Protein AF-A0A2J8NGE8-F1 (afdb_monomer)

Mean predicted aligned error: 5.05 Å

Solvent-accessible surface area (backbone atoms only — not comparable to full-atom values): 11052 Å² total; per-residue (Å²): 109,71,70,60,50,50,54,32,44,52,53,46,21,73,74,72,34,54,79,81,50,64,38,48,62,64,65,34,50,37,75,83,31,48,71,59,47,50,56,56,49,72,74,38,83,85,57,43,31,34,39,37,49,71,95,58,62,96,66,56,76,54,43,82,40,68,52,79,88,70,58,79,77,96,60,63,31,38,42,27,52,48,81,86,58,52,41,59,60,94,86,38,69,53,39,34,38,41,39,36,39,32,54,23,67,68,71,72,40,79,45,72,54,96,54,36,38,28,52,48,99,84,56,66,41,38,67,61,50,43,53,53,38,41,75,71,74,40,67,49,65,65,43,50,52,50,44,52,51,55,53,50,54,53,52,58,49,46,39,71,64,50,46,53,49,42,69,73,77,44,96,52,61,71,78,54,67,48,79,43,78,45,61,34,33,42,29,69,83,59,49,60,32,86

InterPro domains:
  IPR004344 Tubulin-tyrosine ligase/Tubulin polyglutamylase [PF03133] (1-124)
  IPR004344 Tubulin-tyrosine ligase/Tubulin polyglutamylase [PF03133] (126-194)
  IPR004344 Tubulin-tyrosine ligase/Tubulin polyglutamylase [PS51221] (1-194)

Foldseek 3Di:
DVVVLLVLLVVVCVVVNCVLSVQAFDKAKPPVCVVVVVVVLVVDLAWKKWKAAPPDDPCPPIDIDRDPVPDDPDGTIMIGTDQPFFDDDVNWFKKWWWKKKWQFLVVTDIDTDPKTFIDTPDGGIPVVVLVVCVVVVHDPVVLVVLVVSNVVVSVVSCSVVVVVVCVVPPPDRRPDMDIDTDIWTAGPVSHIHD

Secondary structure (DSSP, 8-state):
-HHHHHHHHHHHHHHH-TTTTTTS--EEEETTTHHHHHHHHHT-TT--EEEE-TT--TTTT-EEE-SGGGSPSSS-EEEEE--SSB--BTTB--EEEEEEEEEEETTEEEEEEEEEEEE-SS---HHHHHHHHHHTT--HHHHHHHHHHHHHHHHHHHHHHHHHHHHHH-SSTTS--EEEEEEEEEBTT--EE-

Organism: Pan troglodytes (NCBI:txid9598)

Sequence (194 aa):
RKDRLWRNLSRMQSRFGKKEFSFFPQSFILPQDAKLLRKAWESSSRQKWIVKPPASARGIGIQVIHKWSQLPKRRPLLVQRYLHKPYLISGSKFDLRIYVYVTSYDPLRIYLFSDGLVRFASCKALKALWNYLSQKGVNSDAIWEKIKDVVVKTIISSEPYVTSLLKMYVRRPYSCHELFGFDIMLDENLKPWV

pLDDT: mean 90.0, std 7.62, range [50.5, 97.88]

Radius of gyration: 18.07 Å; Cα contacts (8 Å, |Δi|>4): 283; chains: 1; bounding box: 45×44×42 Å

Structure (mmCIF, N/CA/C/O backbone):
data_AF-A0A2J8NGE8-F1
#
_entry.id   AF-A0A2J8NGE8-F1
#
loop_
_atom_site.group_PDB
_atom_site.id
_atom_site.type_symbol
_atom_site.label_atom_id
_atom_site.label_alt_id
_atom_site.label_comp_id
_atom_site.label_asym_id
_atom_site.label_entity_id
_atom_site.label_seq_id
_atom_site.pdbx_PDB_ins_code
_atom_site.Cartn_x
_atom_site.Cartn_y
_atom_site.Cartn_z
_atom_site.occupancy
_atom_site.B_iso_or_equiv
_atom_site.auth_seq_id
_atom_site.auth_comp_id
_atom_site.auth_asym_id
_atom_site.auth_atom_id
_atom_site.pdbx_PDB_model_num
ATOM 1 N N . ARG A 1 1 ? 10.564 -2.347 -2.920 1.00 82.50 1 ARG A N 1
ATOM 2 C CA . ARG A 1 1 ? 11.092 -1.161 -2.181 1.00 82.50 1 ARG A CA 1
ATOM 3 C C . ARG A 1 1 ? 10.074 -0.022 -2.253 1.00 82.50 1 ARG A C 1
ATOM 5 O O . ARG A 1 1 ? 9.468 0.143 -3.306 1.00 82.50 1 ARG A O 1
ATOM 12 N N . LYS A 1 2 ? 9.876 0.747 -1.171 1.00 84.56 2 LYS A N 1
ATOM 13 C CA . LYS A 1 2 ? 8.789 1.749 -1.072 1.00 84.56 2 LYS A CA 1
ATOM 14 C C . LYS A 1 2 ? 8.974 2.974 -1.978 1.00 84.56 2 LYS A C 1
ATOM 16 O O . LYS A 1 2 ? 7.999 3.510 -2.483 1.00 84.56 2 LYS A O 1
ATOM 21 N N . ASP A 1 3 ? 10.215 3.381 -2.222 1.00 86.94 3 ASP A N 1
ATOM 22 C CA . ASP A 1 3 ? 10.555 4.480 -3.129 1.00 86.94 3 ASP A CA 1
ATOM 23 C C . ASP A 1 3 ? 10.188 4.149 -4.588 1.00 86.94 3 ASP A C 1
ATOM 25 O O . ASP A 1 3 ? 9.550 4.944 -5.271 1.00 86.94 3 ASP A O 1
ATOM 29 N N . ARG A 1 4 ? 10.533 2.946 -5.064 1.00 89.50 4 ARG A N 1
ATOM 30 C CA . ARG A 1 4 ? 10.161 2.475 -6.409 1.00 89.50 4 ARG A CA 1
ATOM 31 C C . ARG A 1 4 ? 8.651 2.295 -6.551 1.00 89.50 4 ARG A C 1
ATOM 33 O O . ARG A 1 4 ? 8.101 2.719 -7.560 1.00 89.50 4 ARG A O 1
ATOM 40 N N . LEU A 1 5 ? 7.999 1.742 -5.523 1.00 90.31 5 LEU A N 1
ATOM 41 C CA . LEU A 1 5 ? 6.542 1.606 -5.477 1.00 90.31 5 LEU A CA 1
ATOM 42 C C . LEU A 1 5 ? 5.860 2.966 -5.662 1.00 90.31 5 LEU A C 1
ATOM 44 O O . LEU A 1 5 ? 5.031 3.117 -6.553 1.00 90.31 5 LEU A O 1
ATOM 48 N N . TRP A 1 6 ? 6.270 3.974 -4.887 1.00 91.88 6 TRP A N 1
ATOM 49 C CA . TRP A 1 6 ? 5.717 5.318 -5.022 1.00 91.88 6 TRP A CA 1
ATOM 50 C C . TRP A 1 6 ? 5.938 5.908 -6.419 1.00 91.88 6 TRP A C 1
ATOM 52 O O . TRP A 1 6 ? 5.000 6.446 -7.000 1.00 91.88 6 TRP A O 1
ATOM 62 N N . ARG A 1 7 ? 7.140 5.774 -7.000 1.00 92.31 7 ARG A N 1
ATOM 63 C CA . ARG A 1 7 ? 7.406 6.274 -8.362 1.00 92.31 7 ARG A CA 1
ATOM 64 C C . ARG A 1 7 ? 6.501 5.620 -9.404 1.00 92.31 7 ARG A C 1
ATOM 66 O O . ARG A 1 7 ? 6.015 6.316 -10.290 1.00 92.31 7 ARG A O 1
ATOM 73 N N . ASN A 1 8 ? 6.280 4.311 -9.308 1.00 93.75 8 ASN A N 1
ATOM 74 C CA . ASN A 1 8 ? 5.413 3.590 -10.236 1.00 93.75 8 ASN A CA 1
ATOM 75 C C . ASN A 1 8 ? 3.959 4.046 -10.090 1.00 93.75 8 ASN A C 1
ATOM 77 O O . ASN A 1 8 ? 3.343 4.450 -11.072 1.00 93.75 8 ASN A O 1
ATOM 81 N N . LEU A 1 9 ? 3.441 4.089 -8.860 1.00 93.88 9 LEU A N 1
ATOM 82 C CA . LEU A 1 9 ? 2.078 4.549 -8.594 1.00 93.88 9 LEU A CA 1
ATOM 83 C C . LEU A 1 9 ? 1.871 6.012 -8.996 1.00 93.88 9 LEU A C 1
ATOM 85 O O . LEU A 1 9 ? 0.846 6.340 -9.579 1.00 93.88 9 LEU A O 1
ATOM 89 N N . SER A 1 10 ? 2.851 6.884 -8.760 1.00 92.69 10 SER A N 1
ATOM 90 C CA . SER A 1 10 ? 2.788 8.287 -9.176 1.00 92.69 10 SER A CA 1
ATOM 91 C C . SER A 1 10 ? 2.726 8.433 -10.702 1.00 92.69 10 SER A C 1
ATOM 93 O O . SER A 1 10 ? 1.933 9.229 -11.199 1.00 92.69 10 SER A O 1
ATOM 95 N N . ARG A 1 11 ? 3.477 7.624 -11.465 1.00 93.38 11 ARG A N 1
ATOM 96 C CA . ARG A 1 11 ? 3.345 7.586 -12.935 1.00 93.38 11 ARG A CA 1
ATOM 97 C C . ARG A 1 11 ? 1.956 7.120 -13.367 1.00 93.38 11 ARG A C 1
ATOM 99 O O . ARG A 1 11 ? 1.371 7.718 -14.267 1.00 93.38 11 ARG A O 1
ATOM 106 N N . MET A 1 12 ? 1.415 6.095 -12.708 1.00 94.81 12 MET A N 1
ATOM 107 C CA . MET A 1 12 ? 0.064 5.604 -12.993 1.00 94.81 12 MET A CA 1
ATOM 108 C C . MET A 1 12 ? -1.009 6.652 -12.663 1.00 94.81 12 MET A C 1
ATOM 110 O O . MET A 1 12 ? -1.923 6.844 -13.459 1.00 94.81 12 MET A O 1
ATOM 114 N N . GLN A 1 13 ? -0.862 7.404 -11.564 1.00 94.19 13 GLN A N 1
ATOM 115 C CA . GLN A 1 13 ? -1.743 8.529 -11.215 1.00 94.19 13 GLN A CA 1
ATOM 116 C C . GLN A 1 13 ? -1.755 9.616 -12.296 1.00 94.19 13 GLN A C 1
ATOM 118 O O . GLN A 1 13 ? -2.816 10.166 -12.588 1.00 94.19 13 GLN A O 1
ATOM 123 N N . SER A 1 14 ? -0.599 9.937 -12.883 1.00 93.25 14 SER A N 1
ATOM 124 C CA . SER A 1 14 ? -0.511 10.928 -13.962 1.00 93.25 14 SER A CA 1
ATOM 125 C C . SER A 1 14 ? -1.155 10.442 -15.261 1.00 93.25 14 SER A C 1
ATOM 127 O O . SER A 1 14 ? -1.731 11.248 -15.981 1.00 93.25 14 SER A O 1
ATOM 129 N N . ARG A 1 15 ? -1.072 9.139 -15.559 1.00 94.19 15 ARG A N 1
ATOM 130 C CA . ARG A 1 15 ? -1.581 8.560 -16.813 1.00 94.19 15 ARG A CA 1
ATOM 131 C C . ARG A 1 15 ? -3.074 8.226 -16.776 1.00 94.19 15 ARG A C 1
ATOM 133 O O . ARG A 1 15 ? -3.763 8.452 -17.760 1.00 94.19 15 ARG A O 1
ATOM 140 N N . PHE A 1 16 ? -3.558 7.680 -15.664 1.00 93.94 16 PHE A N 1
ATOM 141 C CA . PHE A 1 16 ? -4.921 7.146 -15.532 1.00 93.94 16 PHE A CA 1
ATOM 142 C C . PHE A 1 16 ? -5.785 7.930 -14.538 1.00 93.94 16 PHE A C 1
ATOM 144 O O . PHE A 1 16 ? -6.946 7.604 -14.312 1.00 93.94 16 PHE A O 1
ATOM 151 N N . GLY A 1 17 ? -5.227 8.981 -13.940 1.00 92.38 17 GLY A N 1
ATOM 152 C CA . GLY A 1 17 ? -5.926 9.848 -13.008 1.00 92.38 17 GLY A CA 1
ATOM 153 C C . GLY A 1 17 ? -5.712 9.471 -11.545 1.00 92.38 17 GLY A C 1
ATOM 154 O O . GLY A 1 17 ? -5.477 8.325 -11.155 1.00 92.38 17 GLY A O 1
ATOM 155 N N . LYS A 1 18 ? -5.820 10.491 -10.689 1.00 88.75 18 LYS A N 1
ATOM 156 C CA . LYS A 1 18 ? -5.589 10.346 -9.248 1.00 88.75 18 LYS A CA 1
ATOM 157 C C . LYS A 1 18 ? -6.606 9.431 -8.582 1.00 88.75 18 LYS A C 1
ATOM 159 O O . LYS A 1 18 ? -6.218 8.724 -7.665 1.00 88.75 18 LYS A O 1
ATOM 164 N N . LYS A 1 19 ? -7.874 9.444 -9.013 1.00 88.50 19 LYS A N 1
ATOM 165 C CA . LYS A 1 19 ? -8.948 8.655 -8.385 1.00 88.50 19 LYS A CA 1
ATOM 166 C C . LYS A 1 19 ? -8.606 7.161 -8.386 1.00 88.50 19 LYS A C 1
ATOM 168 O O . LYS A 1 19 ? -8.591 6.564 -7.310 1.00 88.50 19 LYS A O 1
ATOM 173 N N . GLU A 1 20 ? -8.184 6.638 -9.537 1.00 91.06 20 GLU A N 1
ATOM 174 C CA . GLU A 1 20 ? -7.862 5.219 -9.738 1.00 91.06 20 GLU A CA 1
ATOM 175 C C . GLU A 1 20 ? -6.676 4.719 -8.915 1.00 91.06 20 GLU A C 1
ATOM 177 O O . GLU A 1 20 ? -6.687 3.581 -8.455 1.00 91.06 20 GLU A O 1
ATOM 182 N N . PHE A 1 21 ? -5.673 5.575 -8.695 1.00 93.56 21 PHE A N 1
ATOM 183 C CA . PHE A 1 21 ? -4.432 5.233 -7.992 1.00 93.56 21 PHE A CA 1
ATOM 184 C C . PHE A 1 21 ? -4.286 5.966 -6.644 1.00 93.56 21 PHE A C 1
ATOM 186 O O . PHE A 1 21 ? -3.178 6.155 -6.136 1.00 93.56 21 PHE A O 1
ATOM 193 N N . SER A 1 22 ? -5.401 6.392 -6.034 1.00 90.75 22 SER A N 1
ATOM 194 C CA . SER A 1 22 ? -5.439 7.126 -4.751 1.00 90.75 22 SER A CA 1
ATOM 195 C C . SER A 1 22 ? -5.410 6.225 -3.508 1.00 90.75 22 SER A C 1
ATOM 197 O O . SER A 1 22 ? -5.973 6.585 -2.474 1.00 90.75 22 SER A O 1
ATOM 199 N N . PHE A 1 23 ? -4.784 5.056 -3.591 1.00 94.31 23 PHE A N 1
ATOM 200 C CA . PHE A 1 23 ? -4.725 4.060 -2.512 1.00 94.31 23 PHE A CA 1
ATOM 201 C C . PHE A 1 23 ? -3.338 3.946 -1.866 1.00 94.31 23 PHE A C 1
ATOM 203 O O . PHE A 1 23 ? -3.087 3.046 -1.076 1.00 94.31 23 PHE A O 1
ATOM 210 N N . PHE A 1 24 ? -2.425 4.864 -2.181 1.00 93.94 24 PHE A N 1
ATOM 211 C CA . PHE A 1 24 ? -1.130 4.983 -1.517 1.00 93.94 24 PHE A CA 1
ATOM 212 C C . PHE A 1 24 ? -0.986 6.410 -0.982 1.00 93.94 24 PHE A C 1
ATOM 214 O O . PHE A 1 24 ? -1.218 7.364 -1.740 1.00 93.94 24 PHE A O 1
ATOM 221 N N . PRO A 1 25 ? -0.640 6.613 0.302 1.00 93.56 25 PRO A N 1
ATOM 222 C CA . PRO A 1 25 ? -0.533 7.956 0.847 1.00 93.56 25 PRO A CA 1
ATOM 223 C C . PRO A 1 25 ? 0.542 8.761 0.110 1.00 93.56 25 PRO A C 1
ATOM 225 O O . PRO A 1 25 ? 1.631 8.251 -0.176 1.00 93.56 25 PRO A O 1
ATOM 228 N N . GLN A 1 26 ? 0.242 10.034 -0.169 1.00 92.94 26 GLN A N 1
ATOM 229 C CA . GLN A 1 26 ? 1.165 10.940 -0.856 1.00 92.94 26 GLN A CA 1
ATOM 230 C C . GLN A 1 26 ? 2.549 10.875 -0.209 1.00 92.94 26 GLN A C 1
ATOM 232 O O . GLN A 1 26 ? 2.676 10.995 1.012 1.00 92.94 26 GLN A O 1
ATOM 237 N N . SER A 1 27 ? 3.570 10.650 -1.030 1.00 94.94 27 SER A N 1
ATOM 238 C CA . SER A 1 27 ? 4.938 10.459 -0.567 1.00 94.94 27 SER A CA 1
ATOM 239 C C . SER A 1 27 ? 5.918 11.308 -1.364 1.00 94.94 27 SER A C 1
ATOM 241 O O . SER A 1 27 ? 5.612 11.781 -2.453 1.00 94.94 27 SER A O 1
ATOM 243 N N . PHE A 1 28 ? 7.099 11.503 -0.796 1.00 94.62 28 PHE A N 1
ATOM 244 C CA . PHE A 1 28 ? 8.167 12.325 -1.340 1.00 94.62 28 PHE A CA 1
ATOM 245 C C . PHE A 1 28 ? 9.496 11.630 -1.071 1.00 94.62 28 PHE A C 1
ATOM 247 O O . PHE A 1 28 ? 9.768 11.199 0.054 1.00 94.62 28 PHE A O 1
ATOM 254 N N . ILE A 1 29 ? 10.315 11.491 -2.105 1.00 93.38 29 ILE A N 1
ATOM 255 C CA . ILE A 1 29 ? 11.620 10.843 -2.040 1.00 93.38 29 ILE A CA 1
ATOM 256 C C . ILE A 1 29 ? 12.679 11.934 -1.951 1.00 93.38 29 ILE A C 1
ATOM 258 O O . ILE A 1 29 ? 12.880 12.708 -2.882 1.00 93.38 29 ILE A O 1
ATOM 262 N N . LEU A 1 30 ? 13.359 12.009 -0.813 1.00 93.00 30 LEU A N 1
ATOM 263 C CA . LEU A 1 30 ? 14.423 12.979 -0.592 1.00 93.00 30 LEU A CA 1
ATOM 264 C C . LEU A 1 30 ? 15.777 12.428 -1.062 1.00 93.00 30 LEU A C 1
ATOM 266 O O . LEU A 1 30 ? 16.037 11.235 -0.880 1.00 93.00 30 LEU A O 1
ATOM 270 N N . PRO A 1 31 ? 16.662 13.291 -1.603 1.00 92.44 31 PRO A N 1
ATOM 271 C CA . PRO A 1 31 ? 16.522 14.753 -1.711 1.00 92.44 31 PRO A CA 1
ATOM 272 C C . PRO A 1 31 ? 15.725 15.262 -2.930 1.00 92.44 31 PRO A C 1
ATOM 274 O O . PRO A 1 31 ? 15.451 16.457 -2.997 1.00 92.44 31 PRO A O 1
ATOM 277 N N . GLN A 1 32 ? 15.344 14.398 -3.875 1.00 92.44 32 GLN A N 1
ATOM 278 C CA . GLN A 1 32 ? 14.790 14.799 -5.178 1.00 92.44 32 GLN A CA 1
ATOM 279 C C . GLN A 1 32 ? 13.499 15.623 -5.057 1.00 92.44 32 GLN A C 1
ATOM 281 O O . GLN A 1 32 ? 13.352 16.657 -5.705 1.00 92.44 32 GLN A O 1
ATOM 286 N N . ASP A 1 33 ? 12.602 15.218 -4.161 1.00 94.19 33 ASP A N 1
ATOM 287 C CA . ASP A 1 33 ? 11.285 15.830 -3.991 1.00 94.19 33 ASP A CA 1
ATOM 288 C C . ASP A 1 33 ? 11.260 16.915 -2.898 1.00 94.19 33 ASP A C 1
ATOM 290 O O . ASP A 1 33 ? 10.187 17.303 -2.436 1.00 94.19 33 ASP A O 1
ATOM 294 N N . ALA A 1 34 ? 12.414 17.430 -2.453 1.00 92.69 34 ALA A N 1
ATOM 295 C CA . ALA A 1 34 ? 12.488 18.358 -1.316 1.00 92.69 34 ALA A CA 1
ATOM 296 C C . ALA A 1 34 ? 11.627 19.621 -1.498 1.00 92.69 34 ALA A C 1
ATOM 298 O O . ALA A 1 34 ? 10.930 20.035 -0.570 1.00 92.69 34 ALA A O 1
ATOM 299 N N . LYS A 1 35 ? 11.627 20.205 -2.705 1.00 93.75 35 LYS A N 1
ATOM 300 C CA . LYS A 1 35 ? 10.806 21.383 -3.035 1.00 93.75 35 LYS A CA 1
ATOM 301 C C . LYS A 1 35 ? 9.307 21.065 -2.983 1.00 93.75 35 LYS A C 1
ATOM 303 O O . LYS A 1 35 ? 8.524 21.852 -2.456 1.00 93.75 35 LYS A O 1
ATOM 308 N N . LEU A 1 36 ? 8.912 19.894 -3.487 1.00 94.56 36 LEU A N 1
ATOM 309 C CA . LEU A 1 36 ? 7.519 19.440 -3.480 1.00 94.56 36 LEU A CA 1
ATOM 310 C C . LEU A 1 36 ? 7.040 19.130 -2.059 1.00 94.56 36 LEU A C 1
ATOM 312 O O . LEU A 1 36 ? 5.944 19.544 -1.683 1.00 94.56 36 LEU A O 1
ATOM 316 N N . LEU A 1 37 ? 7.884 18.471 -1.257 1.00 94.31 37 LEU A N 1
ATOM 317 C CA . LEU A 1 37 ? 7.615 18.222 0.156 1.00 94.31 37 LEU A CA 1
ATOM 318 C C . LEU A 1 37 ? 7.424 19.540 0.906 1.00 94.31 37 LEU A C 1
ATOM 320 O O . LEU A 1 37 ? 6.489 19.647 1.690 1.00 94.31 37 LEU A O 1
ATOM 324 N N . ARG A 1 38 ? 8.271 20.546 0.653 1.00 93.38 38 ARG A N 1
ATOM 325 C CA . ARG A 1 38 ? 8.167 21.859 1.302 1.00 93.38 38 ARG A CA 1
ATOM 326 C C . ARG A 1 38 ? 6.819 22.525 1.022 1.00 93.38 38 ARG A C 1
ATOM 328 O O . ARG A 1 38 ? 6.120 22.881 1.965 1.00 93.38 38 ARG A O 1
ATOM 335 N N . LYS A 1 39 ? 6.409 22.574 -0.250 1.00 94.50 39 LYS A N 1
ATOM 336 C CA . LYS A 1 39 ? 5.103 23.113 -0.660 1.00 94.50 39 LYS A CA 1
ATOM 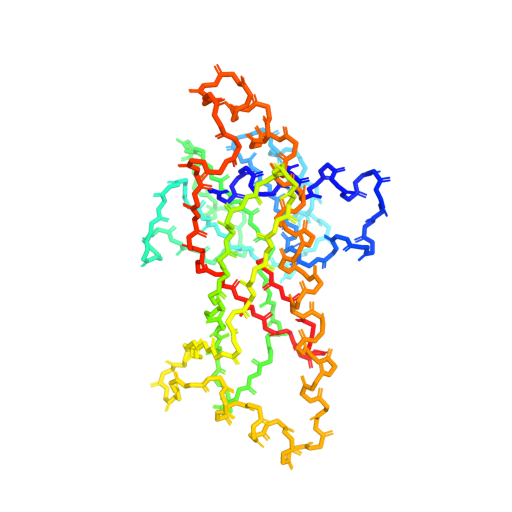337 C C . LYS A 1 39 ? 3.937 22.358 -0.011 1.00 94.50 39 LYS A C 1
ATOM 339 O O . LYS A 1 39 ? 2.989 22.970 0.473 1.00 94.50 39 LYS A O 1
ATOM 344 N N . ALA A 1 40 ? 4.003 21.026 0.022 1.00 93.56 40 ALA A N 1
ATOM 345 C CA . ALA A 1 40 ? 2.975 20.207 0.662 1.00 93.56 40 ALA A CA 1
ATOM 346 C C . ALA A 1 40 ? 2.928 20.418 2.185 1.00 93.56 40 ALA A C 1
ATOM 348 O O . ALA A 1 40 ? 1.847 20.443 2.770 1.00 93.56 40 ALA A O 1
ATOM 349 N N . TRP A 1 41 ? 4.082 20.614 2.822 1.00 92.88 41 TRP A N 1
ATOM 350 C CA . TRP A 1 41 ? 4.190 20.878 4.254 1.00 92.88 41 TRP A CA 1
ATOM 351 C C . TRP A 1 41 ? 3.548 22.211 4.644 1.00 92.88 41 TRP A C 1
ATOM 353 O O . TRP A 1 41 ? 2.809 22.282 5.622 1.00 92.88 41 TRP A O 1
ATOM 363 N N . GLU A 1 42 ? 3.802 23.259 3.862 1.00 91.12 42 GLU A N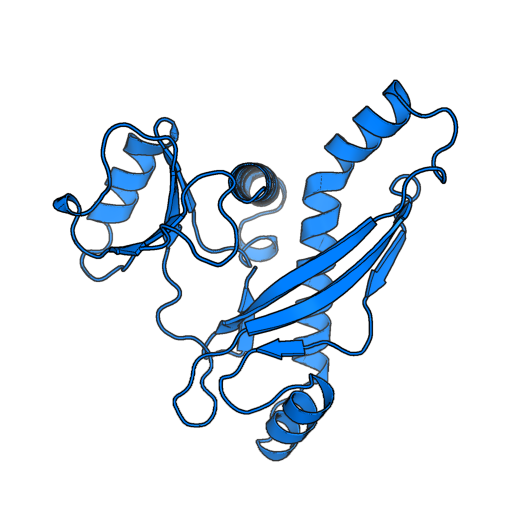 1
ATOM 364 C CA . GLU A 1 42 ? 3.272 24.607 4.100 1.00 91.12 42 GLU A CA 1
ATOM 365 C C . GLU A 1 42 ? 1.756 24.680 3.871 1.00 91.12 42 GLU A C 1
ATOM 367 O O . GLU A 1 42 ? 1.067 25.439 4.545 1.00 91.12 42 GLU A O 1
ATOM 372 N N . SER A 1 43 ? 1.209 23.824 3.000 1.00 90.50 43 SER A N 1
ATOM 373 C CA . SER A 1 43 ? -0.236 23.763 2.744 1.00 90.50 43 SER A CA 1
ATOM 374 C C . SER A 1 43 ? -1.075 23.213 3.908 1.00 90.50 43 SER A C 1
ATOM 376 O O . SER A 1 43 ? -2.292 23.385 3.917 1.00 90.50 43 SER A O 1
ATOM 378 N N . SER A 1 44 ? -0.466 22.528 4.886 1.00 85.25 44 SER A N 1
ATOM 379 C CA . SER A 1 44 ? -1.205 21.934 6.006 1.00 85.25 44 SER A CA 1
ATOM 380 C C . SER A 1 44 ? -0.378 21.861 7.289 1.00 85.25 44 SER A C 1
ATOM 382 O O . SER A 1 44 ? 0.393 20.927 7.511 1.00 85.25 44 SER A O 1
ATOM 384 N N . SER A 1 45 ? -0.613 22.809 8.198 1.00 77.31 45 SER A N 1
ATOM 385 C CA . SER A 1 45 ? 0.103 22.910 9.480 1.00 77.31 45 SER A CA 1
ATOM 386 C C . SER A 1 45 ? -0.196 21.776 10.471 1.00 77.31 45 SER A C 1
ATOM 388 O O . SER A 1 45 ? 0.603 21.518 11.369 1.00 77.31 45 SER A O 1
ATOM 390 N N . ARG A 1 46 ? -1.330 21.074 10.321 1.00 86.06 46 ARG A N 1
ATOM 391 C CA . ARG A 1 46 ? -1.744 19.961 11.204 1.00 86.06 46 ARG A CA 1
ATOM 392 C C . ARG A 1 46 ? -1.345 18.576 10.680 1.00 86.06 46 ARG A C 1
ATOM 394 O O . ARG A 1 46 ? -1.532 17.580 11.384 1.00 86.06 46 ARG A O 1
ATOM 401 N N . GLN A 1 47 ? -0.821 18.488 9.457 1.00 92.75 47 GLN A N 1
ATOM 402 C CA . GLN A 1 47 ? -0.479 17.218 8.824 1.00 92.75 47 GLN A CA 1
ATOM 403 C C . GLN A 1 47 ? 0.743 16.580 9.500 1.00 92.75 47 GLN A C 1
ATOM 405 O O . GLN A 1 47 ? 1.820 17.169 9.572 1.00 92.75 47 GLN A O 1
ATOM 410 N N . LYS A 1 48 ? 0.588 15.334 9.958 1.00 94.44 48 LYS A N 1
ATOM 411 C CA . LYS A 1 48 ? 1.706 14.503 10.425 1.00 94.44 48 LYS A CA 1
ATOM 412 C C . LYS A 1 48 ? 2.314 13.749 9.250 1.00 94.44 48 LYS A C 1
ATOM 414 O O . LYS A 1 48 ? 1.616 13.341 8.322 1.00 94.44 48 LYS A O 1
ATOM 419 N N . TRP A 1 49 ? 3.608 13.503 9.313 1.00 95.31 49 TRP A N 1
ATOM 420 C CA . TRP A 1 49 ? 4.349 12.792 8.281 1.00 95.31 49 TRP A CA 1
ATOM 421 C C . TRP A 1 49 ? 5.050 11.595 8.899 1.00 95.31 49 TRP A C 1
ATOM 423 O O . TRP A 1 49 ? 5.470 11.645 10.049 1.00 95.31 49 TRP A O 1
ATOM 433 N N . ILE A 1 50 ? 5.174 10.512 8.147 1.00 94.38 50 ILE A N 1
ATOM 434 C CA . ILE A 1 50 ? 5.954 9.343 8.528 1.00 94.38 50 ILE A CA 1
ATOM 435 C C . ILE A 1 50 ? 7.211 9.290 7.666 1.00 94.38 50 ILE A C 1
ATOM 437 O O . ILE A 1 50 ? 7.144 9.216 6.439 1.00 94.38 50 ILE A O 1
ATOM 441 N N . VAL A 1 51 ? 8.365 9.355 8.320 1.00 93.88 51 VAL A N 1
ATOM 442 C CA . VAL A 1 51 ? 9.679 9.215 7.699 1.00 93.88 51 VAL A CA 1
ATOM 443 C C . VAL A 1 51 ? 10.053 7.746 7.719 1.00 93.88 51 VAL A C 1
ATOM 445 O O . VAL A 1 51 ? 9.988 7.088 8.757 1.00 93.88 51 VAL A O 1
ATOM 448 N N . LYS A 1 52 ? 10.429 7.226 6.554 1.00 91.12 52 LYS A N 1
ATOM 449 C CA . LYS A 1 52 ? 10.824 5.835 6.356 1.00 91.12 52 LYS A CA 1
ATOM 450 C C . LYS A 1 52 ? 12.219 5.811 5.717 1.00 91.12 52 LYS A C 1
ATOM 452 O O . LYS A 1 52 ? 12.368 6.296 4.590 1.00 91.12 52 LYS A O 1
ATOM 457 N N . PRO A 1 53 ? 13.241 5.267 6.398 1.00 85.75 53 PRO A N 1
ATOM 458 C CA . PRO A 1 53 ? 14.564 5.124 5.811 1.00 85.75 53 PRO A CA 1
ATOM 459 C C . PRO A 1 53 ? 14.563 4.085 4.673 1.00 85.75 53 PRO A C 1
ATOM 461 O O . PRO A 1 53 ? 13.735 3.165 4.658 1.00 85.75 53 PRO A O 1
ATOM 464 N N . PRO A 1 54 ? 15.469 4.223 3.693 1.00 76.00 54 PRO A N 1
ATOM 465 C CA . PRO A 1 54 ? 15.557 3.335 2.545 1.00 76.00 54 PRO A CA 1
ATOM 466 C C . PRO A 1 54 ? 15.980 1.937 2.993 1.00 76.00 54 PRO A C 1
ATOM 468 O O . PRO A 1 54 ? 16.849 1.787 3.844 1.00 76.00 54 PRO A O 1
ATOM 471 N N . ALA A 1 55 ? 15.356 0.918 2.400 1.00 68.31 55 ALA A N 1
ATOM 472 C CA . ALA A 1 55 ? 15.673 -0.497 2.621 1.00 68.31 55 ALA A CA 1
ATOM 473 C C . ALA A 1 55 ? 15.638 -0.978 4.092 1.00 68.31 55 ALA A C 1
ATOM 475 O O . ALA A 1 55 ? 16.155 -2.048 4.389 1.00 68.31 55 ALA A O 1
ATOM 476 N N . SER A 1 56 ? 14.991 -0.237 4.999 1.00 66.12 56 SER A N 1
ATOM 477 C CA . SER A 1 56 ? 14.779 -0.693 6.376 1.00 66.12 56 SER A CA 1
ATOM 478 C C . SER A 1 56 ? 13.614 -1.685 6.472 1.00 66.12 56 SER A C 1
ATOM 480 O O . SER A 1 56 ? 12.599 -1.551 5.779 1.00 66.12 56 SER A O 1
ATOM 482 N N . ALA A 1 57 ? 13.756 -2.661 7.369 1.00 64.81 57 ALA A N 1
ATOM 483 C CA . ALA A 1 57 ? 12.743 -3.644 7.738 1.00 64.81 57 ALA A CA 1
ATOM 484 C C . ALA A 1 57 ? 12.438 -3.560 9.246 1.00 64.81 57 ALA A C 1
ATOM 486 O O . ALA A 1 57 ? 13.155 -2.909 10.006 1.00 64.81 57 ALA A O 1
ATOM 487 N N . ARG A 1 58 ? 11.361 -4.224 9.691 1.00 67.06 58 ARG A N 1
ATOM 488 C CA . ARG A 1 58 ? 10.957 -4.319 11.114 1.00 67.06 58 ARG A CA 1
ATOM 489 C C . ARG A 1 58 ? 10.704 -2.975 11.820 1.00 67.06 58 ARG A C 1
ATOM 491 O O . ARG A 1 58 ? 10.781 -2.888 13.035 1.00 67.06 58 ARG A O 1
ATOM 498 N N . GLY A 1 59 ? 10.408 -1.919 11.065 1.00 72.44 59 GLY A N 1
ATOM 499 C CA . GLY A 1 59 ? 10.093 -0.603 11.631 1.00 72.44 59 GLY A CA 1
ATOM 500 C C . GLY A 1 59 ? 11.297 0.208 12.119 1.00 72.44 59 GLY A C 1
ATOM 501 O O . GLY A 1 59 ? 11.111 1.309 12.634 1.00 72.44 59 GLY A O 1
ATOM 502 N N . ILE A 1 60 ? 12.525 -0.277 11.922 1.00 76.75 60 ILE A N 1
ATOM 503 C CA . ILE A 1 60 ? 13.732 0.398 12.406 1.00 76.75 60 ILE A CA 1
ATOM 504 C C . ILE A 1 60 ? 13.889 1.762 11.719 1.00 76.75 60 ILE A C 1
ATOM 506 O O . ILE A 1 60 ? 13.893 1.867 10.488 1.00 76.75 60 ILE A O 1
ATOM 510 N N . GLY A 1 61 ? 14.017 2.814 12.528 1.00 81.44 61 GLY A N 1
ATOM 511 C CA . GLY A 1 61 ? 14.200 4.191 12.063 1.00 81.44 61 GLY A CA 1
ATOM 512 C C . GLY A 1 61 ? 12.949 4.841 11.464 1.00 81.44 61 GLY A C 1
ATOM 513 O O . GLY A 1 61 ? 13.058 5.923 10.892 1.00 81.44 61 GLY A O 1
ATOM 514 N N . ILE A 1 62 ? 11.773 4.211 11.577 1.00 88.81 62 ILE A N 1
ATOM 515 C CA . ILE A 1 62 ? 10.507 4.852 11.215 1.00 88.81 62 ILE A CA 1
ATOM 516 C C . ILE A 1 62 ? 10.141 5.871 12.291 1.00 88.81 62 ILE A C 1
ATOM 518 O O . ILE A 1 62 ? 10.095 5.547 13.474 1.00 88.81 62 ILE A O 1
ATOM 522 N N . GLN A 1 63 ? 9.849 7.100 11.875 1.00 92.00 63 GLN A N 1
ATOM 523 C CA . GLN A 1 63 ? 9.504 8.185 12.791 1.00 92.00 63 GLN A CA 1
ATOM 524 C C . GLN A 1 63 ? 8.279 8.936 12.289 1.00 92.00 63 GLN A C 1
ATOM 526 O O . GLN A 1 63 ? 8.166 9.221 11.098 1.00 92.00 63 GLN A O 1
ATOM 531 N N . VAL A 1 64 ? 7.367 9.279 13.199 1.00 93.56 64 VAL A N 1
ATOM 532 C CA . VAL A 1 64 ? 6.261 10.193 12.900 1.00 93.56 64 VAL A CA 1
ATOM 533 C C . VAL A 1 64 ? 6.665 11.592 13.342 1.00 93.56 64 VAL A C 1
ATOM 535 O O . VAL A 1 64 ? 6.955 11.822 14.513 1.00 93.56 64 VAL A O 1
ATOM 538 N N . ILE A 1 65 ? 6.676 12.524 12.399 1.00 94.38 65 ILE A N 1
ATOM 539 C CA . ILE A 1 65 ? 7.094 13.907 12.601 1.00 94.38 65 ILE A CA 1
ATOM 540 C C . ILE A 1 65 ? 5.943 14.865 12.303 1.00 94.38 65 ILE A C 1
ATOM 542 O O . ILE A 1 65 ? 5.038 14.572 11.522 1.00 94.38 65 ILE A O 1
ATOM 546 N N . HIS A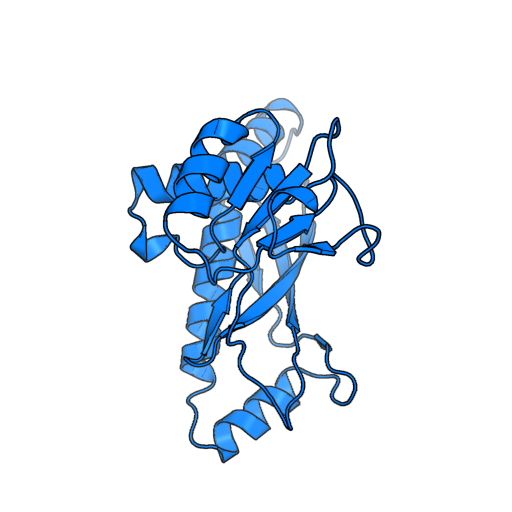 1 66 ? 5.979 16.021 12.949 1.00 93.25 66 HIS A N 1
ATOM 547 C CA . HIS A 1 66 ? 4.992 17.091 12.772 1.00 93.25 66 HIS A CA 1
ATOM 548 C C . HIS A 1 66 ? 5.644 18.476 12.675 1.00 93.25 66 HIS A C 1
ATOM 550 O O . HIS A 1 66 ? 4.987 19.437 12.291 1.00 93.25 66 HIS A O 1
ATOM 556 N N . LYS A 1 67 ? 6.945 18.587 12.974 1.00 92.19 67 LYS A N 1
ATOM 557 C CA . LYS A 1 67 ? 7.737 19.808 12.787 1.00 92.19 67 LYS A CA 1
ATOM 558 C C . LYS A 1 67 ? 8.823 19.566 11.748 1.00 92.19 67 LYS A C 1
ATOM 560 O O . LYS A 1 67 ? 9.458 18.514 11.751 1.00 92.19 67 LYS A O 1
ATOM 565 N N . TRP A 1 68 ? 9.078 20.561 10.900 1.00 91.06 68 TRP A N 1
ATOM 566 C CA . TRP A 1 68 ? 10.115 20.475 9.865 1.00 91.06 68 TRP A CA 1
ATOM 567 C C . TRP A 1 68 ? 11.511 20.214 10.451 1.00 91.06 68 TRP A C 1
ATOM 569 O O . TRP A 1 68 ? 12.310 19.489 9.868 1.00 91.06 68 TRP A O 1
ATOM 579 N N . SER A 1 69 ? 11.794 20.763 11.636 1.00 91.50 69 SER A N 1
ATOM 580 C CA . SER A 1 69 ? 13.064 20.578 12.348 1.00 91.50 69 SER A CA 1
ATOM 581 C C . SER A 1 69 ? 13.366 19.123 12.723 1.00 91.50 69 SER A C 1
ATOM 583 O O . SER A 1 69 ? 14.531 18.788 12.911 1.00 91.50 69 SER A O 1
ATOM 585 N N . GLN A 1 70 ? 12.348 18.259 12.801 1.00 91.88 70 GLN A N 1
ATOM 586 C CA . GLN A 1 70 ? 12.502 16.833 13.109 1.00 91.88 70 GLN A CA 1
ATOM 587 C C . GLN A 1 70 ? 12.932 16.006 11.890 1.00 91.88 70 GLN A C 1
ATOM 589 O O . GLN A 1 70 ? 13.247 14.828 12.039 1.00 91.88 70 GLN A O 1
ATOM 594 N N . LEU A 1 71 ? 12.910 16.580 10.682 1.00 90.31 71 LEU A N 1
ATOM 595 C CA . LEU A 1 71 ? 13.262 15.861 9.464 1.00 90.31 71 LEU A CA 1
ATOM 596 C C . LEU A 1 71 ? 14.772 15.545 9.460 1.00 90.31 71 LEU A C 1
ATOM 598 O O . LEU A 1 71 ? 15.582 16.480 9.496 1.00 90.31 71 LEU A O 1
ATOM 602 N N . PRO A 1 72 ? 15.184 14.264 9.378 1.00 86.50 72 PRO A N 1
ATOM 603 C CA . PRO A 1 72 ? 16.599 13.917 9.388 1.00 86.50 72 PRO A CA 1
ATOM 604 C C . PRO A 1 72 ? 17.321 14.517 8.176 1.00 86.50 72 PRO A C 1
ATOM 606 O O . PRO A 1 72 ? 16.884 14.378 7.032 1.00 86.50 72 PRO A O 1
ATOM 609 N N . LYS A 1 73 ? 18.448 15.188 8.429 1.00 81.00 73 LYS A N 1
ATOM 610 C CA . LYS A 1 73 ? 19.293 15.780 7.384 1.00 81.00 73 LYS A CA 1
ATOM 611 C C . LYS A 1 73 ? 20.272 14.729 6.839 1.00 81.00 73 LYS A C 1
ATOM 613 O O . LYS A 1 73 ? 20.704 13.839 7.566 1.00 81.00 73 LYS A O 1
ATOM 618 N N . ARG A 1 74 ? 20.677 14.882 5.571 1.00 74.06 74 ARG A N 1
ATOM 619 C CA . ARG A 1 74 ? 21.806 14.162 4.935 1.00 74.06 74 ARG A CA 1
ATOM 620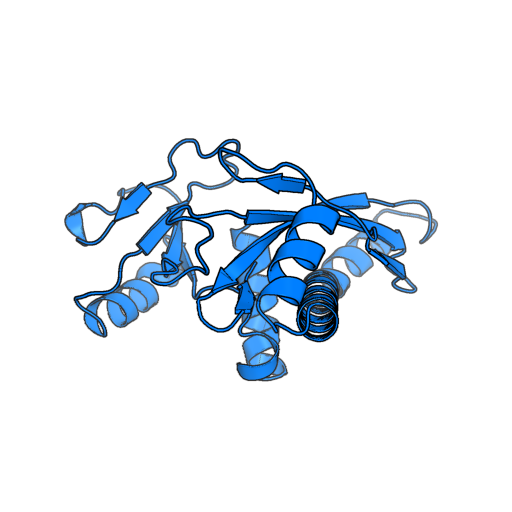 C C . ARG A 1 74 ? 21.642 12.644 4.739 1.00 74.06 74 ARG A C 1
ATOM 622 O O . ARG A 1 74 ? 22.636 11.924 4.705 1.00 74.06 74 ARG A O 1
ATOM 629 N N . ARG A 1 75 ? 20.417 12.141 4.559 1.00 79.00 75 ARG A N 1
ATOM 630 C CA . ARG A 1 75 ? 20.172 10.756 4.111 1.00 79.00 75 ARG A CA 1
ATOM 631 C C . ARG A 1 75 ? 19.043 10.721 3.076 1.00 79.00 75 ARG A C 1
ATOM 633 O O . ARG A 1 75 ? 18.122 11.529 3.191 1.00 79.00 75 ARG A O 1
ATOM 640 N N . PRO A 1 76 ? 19.082 9.816 2.081 1.00 86.19 76 PRO A N 1
ATOM 641 C CA . PRO A 1 76 ? 17.912 9.529 1.261 1.00 86.19 76 PRO A CA 1
ATOM 642 C C . PRO A 1 76 ? 16.807 8.973 2.153 1.00 86.19 76 PRO A C 1
ATOM 644 O O . PRO A 1 76 ? 17.079 8.108 2.981 1.00 86.19 76 PRO A O 1
ATOM 647 N N . LEU A 1 77 ? 15.582 9.479 2.027 1.00 90.75 77 LEU A N 1
ATOM 648 C CA . LEU A 1 77 ? 14.450 9.109 2.883 1.00 90.75 77 LEU A CA 1
ATOM 649 C C . LEU A 1 77 ? 13.162 9.139 2.065 1.00 90.75 77 LEU A C 1
ATOM 651 O O . LEU A 1 77 ? 13.029 9.943 1.143 1.00 90.75 77 LEU A O 1
ATOM 655 N N . LEU A 1 78 ? 12.191 8.312 2.445 1.00 92.62 78 LEU A N 1
ATOM 656 C CA . LEU A 1 78 ? 10.814 8.457 1.992 1.00 92.62 78 LEU A CA 1
ATOM 657 C C . LEU A 1 78 ? 10.020 9.177 3.082 1.00 92.62 78 LEU A C 1
ATOM 659 O O . LEU A 1 78 ? 9.871 8.655 4.187 1.00 92.62 78 LEU A O 1
ATOM 663 N N . VAL A 1 79 ? 9.494 10.356 2.769 1.00 94.62 79 VAL A N 1
ATOM 664 C CA . VAL A 1 79 ? 8.560 11.082 3.633 1.00 94.62 79 VAL A CA 1
ATOM 665 C C . VAL A 1 79 ? 7.162 10.863 3.087 1.00 94.62 79 VAL A C 1
ATOM 667 O O . VAL A 1 79 ? 6.886 11.198 1.942 1.00 94.62 79 VAL A O 1
ATOM 670 N N . GLN A 1 80 ? 6.282 10.277 3.884 1.00 95.19 80 GLN A N 1
ATOM 671 C CA . GLN A 1 80 ? 4.927 9.933 3.474 1.00 95.19 80 GLN A CA 1
ATOM 672 C C . GLN A 1 80 ? 3.911 10.610 4.390 1.00 95.19 80 GLN A C 1
ATOM 674 O O . GLN A 1 80 ? 4.144 10.775 5.586 1.00 95.19 80 GLN A O 1
ATOM 679 N N . ARG A 1 81 ? 2.766 11.005 3.839 1.00 94.62 81 ARG A N 1
ATOM 680 C CA . ARG A 1 81 ? 1.653 11.551 4.610 1.00 94.62 81 ARG A CA 1
ATOM 681 C C . ARG A 1 81 ? 1.134 10.504 5.599 1.00 94.62 81 ARG A C 1
ATOM 683 O O . ARG A 1 81 ? 0.828 9.382 5.202 1.00 94.62 81 ARG A O 1
ATOM 690 N N . TYR A 1 82 ? 1.044 10.849 6.881 1.00 94.12 82 TYR A N 1
ATOM 691 C CA . TYR A 1 82 ? 0.543 9.922 7.895 1.00 94.12 82 TYR A CA 1
ATOM 692 C C . TYR A 1 82 ? -0.980 9.776 7.795 1.00 94.12 82 TYR A C 1
ATOM 694 O O . TYR A 1 82 ? -1.701 10.773 7.703 1.00 94.12 82 TYR A O 1
ATOM 702 N N . LEU A 1 83 ? -1.478 8.538 7.848 1.00 91.94 83 LEU A N 1
ATOM 703 C CA . LEU A 1 83 ? -2.912 8.260 7.889 1.00 91.94 83 LEU A CA 1
ATOM 704 C C . LEU A 1 83 ? -3.445 8.550 9.301 1.00 91.94 83 LEU A C 1
ATOM 706 O O . LEU A 1 83 ? -3.230 7.784 10.241 1.00 91.94 83 LEU A O 1
ATOM 710 N N . HIS A 1 84 ? -4.101 9.700 9.458 1.00 85.44 84 HIS A N 1
ATOM 711 C CA . HIS A 1 84 ? -4.527 10.207 10.766 1.00 85.44 84 HIS A CA 1
ATOM 712 C C . HIS A 1 84 ? -5.677 9.425 11.385 1.00 85.44 84 HIS A C 1
ATOM 714 O O . HIS A 1 84 ? -5.701 9.260 12.603 1.00 85.44 84 HIS A O 1
ATOM 720 N N . LYS A 1 85 ? -6.601 8.954 10.549 1.00 91.62 85 LYS A N 1
ATOM 721 C CA . LYS A 1 85 ? -7.855 8.347 10.978 1.00 91.62 85 LYS A CA 1
ATOM 722 C C . LYS A 1 85 ? -7.992 6.934 10.400 1.00 91.62 85 LYS A C 1
ATOM 724 O O . LYS A 1 85 ? -8.738 6.726 9.445 1.00 91.62 85 LYS A O 1
ATOM 729 N N . PRO A 1 86 ? -7.169 5.985 10.881 1.00 93.19 86 PRO A N 1
ATOM 730 C CA . PRO A 1 86 ? -7.344 4.584 10.536 1.00 93.19 86 PRO A CA 1
ATOM 731 C C . PRO A 1 86 ? -8.644 4.059 11.152 1.00 93.19 86 PRO A C 1
ATOM 733 O O . PRO A 1 86 ? -9.081 4.565 12.187 1.00 93.19 86 PRO A O 1
ATOM 736 N N . TYR A 1 87 ? -9.219 3.019 10.557 1.00 92.69 87 TYR A N 1
ATOM 737 C CA . TYR A 1 87 ? -10.254 2.242 11.225 1.00 92.69 87 TYR A CA 1
ATOM 738 C C . TYR A 1 87 ? -9.661 1.605 12.485 1.00 92.69 87 TYR A C 1
ATOM 740 O O . TYR A 1 87 ? -8.555 1.058 12.455 1.00 92.69 87 TYR A O 1
ATOM 748 N N . LEU A 1 88 ? -10.376 1.706 13.602 1.00 90.75 88 LEU A N 1
ATOM 749 C CA . LEU A 1 88 ? -9.932 1.199 14.896 1.00 90.75 88 LEU A CA 1
ATOM 750 C C . LEU A 1 88 ? 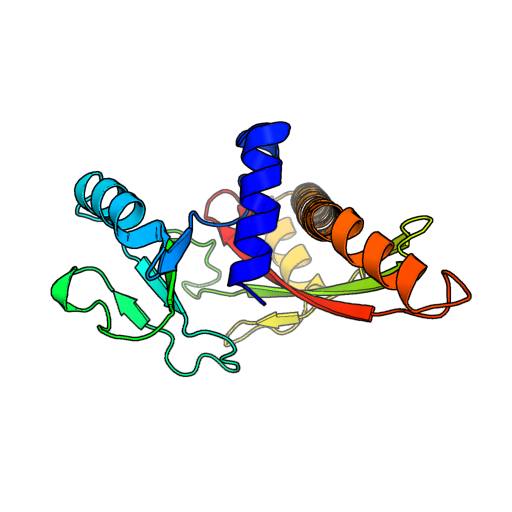-10.860 0.081 15.350 1.00 90.75 88 LEU A C 1
ATOM 752 O O . LEU A 1 88 ? -12.078 0.189 15.225 1.00 90.75 88 LEU A O 1
ATOM 756 N N . ILE A 1 89 ? -10.289 -0.956 15.953 1.00 87.56 89 ILE A N 1
ATOM 757 C CA . ILE A 1 89 ? -11.055 -1.985 16.661 1.00 87.56 89 ILE A CA 1
ATOM 758 C C . ILE A 1 89 ? -10.644 -1.907 18.120 1.00 87.56 89 ILE A C 1
ATOM 760 O O . ILE A 1 89 ? -9.458 -1.982 18.441 1.00 87.56 89 ILE A O 1
ATOM 764 N N . SER A 1 90 ? -11.624 -1.659 18.990 1.00 85.62 90 SER A N 1
ATOM 765 C CA . SER A 1 90 ? -11.404 -1.430 20.424 1.00 85.62 90 SER A CA 1
ATOM 766 C C . SER A 1 90 ? -10.305 -0.389 20.701 1.00 85.62 90 SER A C 1
ATOM 768 O O . SER A 1 90 ? -9.418 -0.599 21.521 1.00 85.62 90 SER A O 1
ATOM 770 N N . GLY A 1 91 ? -10.308 0.715 19.942 1.00 86.12 91 GLY A N 1
ATOM 771 C CA . GLY A 1 91 ? -9.332 1.808 20.072 1.00 86.12 91 GLY A CA 1
ATOM 772 C C . GLY A 1 91 ? -7.928 1.514 19.525 1.00 86.12 91 GLY A C 1
ATOM 773 O O . GLY A 1 91 ? -7.081 2.406 19.518 1.00 86.12 91 GLY A O 1
ATOM 774 N N . SER A 1 92 ? -7.672 0.304 19.023 1.00 87.69 92 SER A N 1
ATOM 775 C CA . SER A 1 92 ? -6.357 -0.113 18.531 1.00 87.69 92 SER A CA 1
ATOM 776 C C . SER A 1 92 ? -6.257 -0.046 17.008 1.00 87.69 92 SER A C 1
ATOM 778 O O . SER A 1 92 ? -7.178 -0.437 16.287 1.00 87.69 92 SER A O 1
ATOM 780 N N . LYS A 1 93 ? -5.103 0.429 16.519 1.00 90.06 93 LYS A N 1
ATOM 781 C CA . LYS A 1 93 ? -4.730 0.369 15.098 1.00 90.06 93 LYS A CA 1
ATOM 782 C C . LYS A 1 93 ? -4.326 -1.054 14.732 1.00 90.06 93 LYS A C 1
ATOM 784 O O . LYS A 1 93 ? -3.768 -1.770 15.561 1.00 90.06 93 LYS A O 1
ATOM 789 N N . PHE A 1 94 ? -4.549 -1.416 13.480 1.00 90.94 94 PHE A N 1
ATOM 790 C CA . PHE A 1 94 ? -4.117 -2.687 12.920 1.00 90.94 94 PHE A CA 1
ATOM 791 C C . PHE A 1 94 ? -3.743 -2.516 11.455 1.00 90.94 94 PHE A C 1
ATOM 793 O O . PHE A 1 94 ? -4.090 -1.521 10.813 1.00 90.94 94 PHE A O 1
ATOM 800 N N . ASP A 1 95 ? -3.047 -3.513 10.937 1.00 91.88 95 ASP A N 1
ATOM 801 C CA . ASP A 1 95 ? -2.807 -3.661 9.514 1.00 91.88 95 ASP A CA 1
ATOM 802 C C . ASP A 1 95 ? -3.116 -5.102 9.075 1.00 91.88 95 ASP A C 1
ATOM 804 O O . ASP A 1 95 ? -3.154 -6.031 9.887 1.00 91.88 95 ASP A O 1
ATOM 808 N N . LEU A 1 96 ? -3.382 -5.270 7.788 1.00 93.50 96 LEU A N 1
ATOM 809 C CA . LEU A 1 96 ? -3.712 -6.531 7.145 1.00 93.50 96 LEU A CA 1
ATOM 810 C C . LEU A 1 96 ? -2.506 -6.997 6.341 1.00 93.50 96 LEU A C 1
ATOM 812 O O . LEU A 1 96 ? -2.061 -6.302 5.429 1.00 93.50 96 LEU A O 1
ATOM 816 N N . ARG A 1 97 ? -2.015 -8.197 6.639 1.00 94.62 97 ARG A N 1
ATOM 817 C CA . ARG A 1 97 ? -1.084 -8.926 5.785 1.00 94.62 97 ARG A CA 1
ATOM 818 C C . ARG A 1 97 ? -1.879 -9.796 4.823 1.00 94.62 97 ARG A C 1
ATOM 820 O O . ARG A 1 97 ? -2.383 -10.845 5.221 1.00 94.62 97 ARG A O 1
ATOM 827 N N . ILE A 1 98 ? -1.928 -9.383 3.563 1.00 95.50 98 ILE A N 1
ATOM 828 C CA . ILE A 1 98 ? -2.534 -10.152 2.475 1.00 95.50 98 ILE A CA 1
ATOM 829 C C . ILE A 1 98 ? -1.434 -10.851 1.680 1.00 95.50 98 ILE A C 1
ATOM 831 O O . ILE A 1 98 ? -0.440 -10.227 1.303 1.00 95.50 98 ILE A O 1
ATOM 835 N N . TYR A 1 99 ? -1.602 -12.148 1.436 1.00 96.44 99 TYR A N 1
ATOM 836 C CA . TYR A 1 99 ? -0.658 -12.937 0.650 1.00 96.44 99 TYR A CA 1
ATOM 837 C C . TYR A 1 99 ? -1.083 -12.962 -0.813 1.00 96.44 99 TYR A C 1
ATOM 839 O O . TYR A 1 99 ? -2.226 -13.288 -1.134 1.00 96.44 99 TYR A O 1
ATOM 847 N N . VAL A 1 100 ? -0.156 -12.603 -1.696 1.00 97.88 100 VAL A N 1
ATOM 848 C CA . VAL A 1 100 ? -0.412 -12.487 -3.131 1.00 97.88 100 VAL A CA 1
ATOM 849 C C . VAL A 1 100 ? 0.661 -13.251 -3.879 1.00 97.88 100 VAL A C 1
ATOM 851 O O . VAL A 1 100 ? 1.840 -12.933 -3.765 1.00 97.88 100 VAL A O 1
ATOM 854 N N . TYR A 1 101 ? 0.262 -14.259 -4.639 1.00 97.38 101 TYR A N 1
ATOM 855 C CA . TYR A 1 101 ? 1.163 -15.090 -5.415 1.00 97.38 101 TYR A CA 1
ATOM 856 C C . TYR A 1 101 ? 1.090 -14.708 -6.890 1.00 97.38 101 TYR A C 1
ATOM 858 O O . TYR A 1 101 ? 0.028 -14.767 -7.509 1.00 97.38 101 TYR A O 1
ATOM 866 N N . VAL A 1 102 ? 2.221 -14.299 -7.457 1.00 96.38 102 VAL A N 1
ATOM 867 C CA . VAL A 1 102 ? 2.349 -13.994 -8.883 1.00 96.38 102 VAL A CA 1
ATOM 868 C C . VAL A 1 102 ? 3.157 -15.105 -9.530 1.00 96.38 102 VAL A C 1
ATOM 870 O O . VAL A 1 102 ? 4.312 -15.329 -9.177 1.00 96.38 102 VAL A O 1
ATOM 873 N N . THR A 1 103 ? 2.534 -15.815 -10.466 1.00 94.31 103 THR A N 1
ATOM 874 C CA . THR A 1 103 ? 3.133 -16.995 -11.130 1.00 94.31 103 THR A CA 1
ATOM 875 C C . THR A 1 103 ? 3.745 -16.667 -12.483 1.00 94.31 103 THR A C 1
ATOM 877 O O . THR A 1 103 ? 4.576 -17.414 -12.987 1.00 94.31 103 THR A O 1
ATOM 880 N N . SER A 1 104 ? 3.297 -15.576 -13.098 1.00 92.56 104 SER A N 1
ATOM 881 C CA . SER A 1 104 ? 3.789 -15.098 -14.382 1.00 92.56 104 SER A CA 1
ATOM 882 C C . SER A 1 104 ? 3.434 -13.625 -14.537 1.00 92.56 104 SER A C 1
ATOM 884 O O . SER A 1 104 ? 2.405 -13.178 -14.025 1.00 92.56 104 SER A O 1
ATOM 886 N N . TYR A 1 105 ? 4.289 -12.886 -15.241 1.00 91.44 105 TYR A N 1
ATOM 887 C CA . TYR A 1 105 ? 4.043 -11.504 -15.662 1.00 91.44 105 TYR A CA 1
ATOM 888 C C . TYR A 1 105 ? 3.706 -11.405 -17.160 1.00 91.44 105 TYR A C 1
ATOM 890 O O . TYR A 1 105 ? 3.223 -10.365 -17.591 1.00 91.44 105 TYR A O 1
ATOM 898 N N . ASP A 1 106 ? 3.895 -12.484 -17.934 1.00 88.12 106 ASP A N 1
ATOM 899 C CA . ASP A 1 106 ? 3.627 -12.528 -19.378 1.00 88.12 106 ASP A CA 1
ATOM 900 C C . ASP A 1 106 ? 3.094 -13.926 -19.795 1.00 88.12 106 ASP A C 1
ATOM 902 O O . ASP A 1 106 ? 3.885 -14.838 -20.060 1.00 88.12 106 ASP A O 1
ATOM 906 N N . PRO A 1 107 ? 1.760 -14.152 -19.797 1.00 92.19 107 PRO A N 1
ATOM 907 C CA . PRO A 1 107 ? 0.715 -13.217 -19.382 1.00 92.19 107 PRO A CA 1
ATOM 908 C C . PRO A 1 107 ? 0.616 -13.107 -17.852 1.00 92.19 107 PRO A C 1
ATOM 910 O O . PRO A 1 107 ? 0.849 -14.076 -17.123 1.00 92.19 107 PRO A O 1
ATOM 913 N N . LEU A 1 108 ? 0.225 -11.925 -17.368 1.00 93.88 108 LEU A N 1
ATOM 914 C CA . LEU A 1 108 ? 0.116 -11.626 -15.941 1.00 93.88 108 LEU A CA 1
ATOM 915 C C . LEU A 1 108 ? -0.915 -12.528 -15.244 1.00 93.88 108 LEU A C 1
ATOM 917 O O . LEU A 1 108 ? -2.097 -12.522 -15.586 1.00 93.88 108 LEU A O 1
ATOM 921 N N . ARG A 1 109 ? -0.471 -13.276 -14.228 1.00 95.12 109 ARG A N 1
ATOM 922 C CA . ARG A 1 109 ? -1.314 -14.159 -13.407 1.00 95.12 109 ARG A CA 1
ATOM 923 C C . ARG A 1 109 ? -1.084 -13.909 -11.922 1.00 95.12 109 ARG A C 1
ATOM 925 O O . ARG A 1 109 ? -0.015 -14.222 -11.393 1.00 95.12 109 ARG A O 1
ATOM 932 N N . ILE A 1 110 ? -2.114 -13.378 -11.265 1.00 97.12 110 ILE A N 1
ATOM 933 C CA . ILE A 1 110 ? -2.108 -12.965 -9.858 1.00 97.12 110 ILE A CA 1
ATOM 934 C C . ILE A 1 110 ? -3.136 -13.798 -9.091 1.00 97.12 110 ILE A C 1
ATOM 936 O O . ILE A 1 110 ? -4.303 -13.843 -9.469 1.00 97.12 110 ILE A O 1
ATOM 940 N N . TYR A 1 111 ? -2.715 -14.396 -7.982 1.00 97.06 111 TYR A N 1
ATOM 941 C CA . TYR A 1 111 ? -3.566 -15.142 -7.063 1.00 97.06 111 TYR A CA 1
ATOM 942 C C . TYR A 1 111 ? -3.538 -14.461 -5.701 1.00 97.06 111 TYR A C 1
ATOM 944 O O . TYR A 1 111 ? -2.471 -14.273 -5.120 1.00 97.06 111 TYR A O 1
ATOM 952 N N . LEU A 1 112 ? -4.701 -14.083 -5.179 1.00 96.62 112 LEU A N 1
ATOM 953 C CA . LEU A 1 112 ? -4.823 -13.573 -3.817 1.00 96.62 112 LEU A CA 1
ATOM 954 C C . LEU A 1 112 ? -5.273 -14.713 -2.915 1.00 96.62 112 LEU A C 1
ATOM 956 O O . LEU A 1 112 ? -6.255 -15.392 -3.215 1.00 96.62 112 LEU A O 1
ATOM 960 N N . PHE A 1 113 ? -4.566 -14.915 -1.808 1.00 95.00 113 PHE A N 1
ATOM 961 C CA . PHE A 1 113 ? -4.992 -15.884 -0.813 1.00 95.00 113 PHE A CA 1
ATOM 962 C C . PHE A 1 113 ? -6.238 -15.365 -0.086 1.00 95.00 113 PHE A C 1
ATOM 964 O O . PHE A 1 113 ? -6.328 -14.181 0.239 1.00 95.00 113 PHE A O 1
ATOM 971 N N . SER A 1 114 ? -7.212 -16.246 0.148 1.00 88.62 114 SER A N 1
ATOM 972 C CA . SER A 1 114 ? -8.498 -15.891 0.766 1.00 88.62 114 SER A 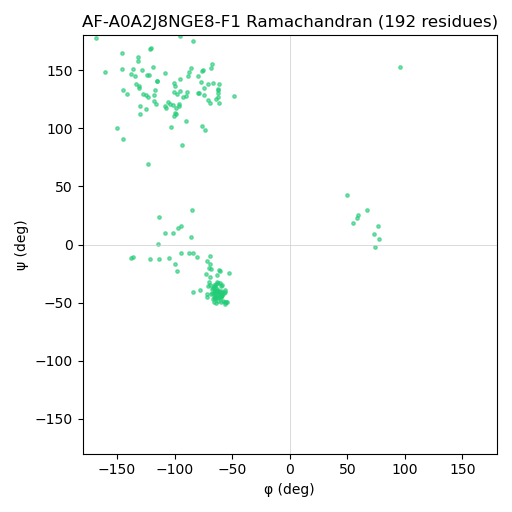CA 1
ATOM 973 C C . SER A 1 114 ? -8.393 -15.574 2.259 1.00 88.62 114 SER A C 1
ATOM 975 O O . SER A 1 114 ? -9.334 -15.033 2.835 1.00 88.62 114 SER A O 1
ATOM 977 N N . ASP A 1 115 ? -7.270 -15.922 2.886 1.00 88.44 115 ASP A N 1
ATOM 978 C CA . ASP A 1 115 ? -6.978 -15.607 4.279 1.00 88.44 115 ASP A CA 1
ATOM 979 C C . ASP A 1 115 ? -5.702 -14.760 4.392 1.00 88.44 115 ASP A C 1
ATOM 981 O O . ASP A 1 115 ? -4.942 -14.564 3.439 1.00 88.44 115 ASP A O 1
ATOM 985 N N . GLY A 1 116 ? -5.464 -14.229 5.580 1.00 89.25 116 GLY A N 1
ATOM 986 C CA . GLY A 1 116 ? -4.334 -13.366 5.866 1.00 89.25 116 GLY A CA 1
ATOM 987 C C . GLY A 1 116 ? -4.166 -13.149 7.358 1.00 89.25 116 GLY A C 1
ATOM 988 O O . GLY A 1 116 ? -4.962 -13.612 8.178 1.00 89.25 116 GLY A O 1
ATOM 989 N N . LEU A 1 117 ? -3.122 -12.412 7.722 1.00 90.75 117 LEU A N 1
ATOM 990 C CA . LEU A 1 117 ? -2.914 -12.047 9.118 1.00 90.75 117 LEU A CA 1
ATOM 991 C C . LEU A 1 117 ? -3.498 -10.670 9.352 1.00 90.75 117 LEU A C 1
ATOM 993 O O . LEU A 1 117 ? -3.193 -9.730 8.621 1.00 90.75 117 LEU A O 1
ATOM 997 N N . VAL A 1 118 ? -4.270 -10.532 10.418 1.00 90.06 118 VAL A N 1
ATOM 998 C CA . VAL A 1 118 ? -4.559 -9.207 10.952 1.00 90.06 118 VAL A CA 1
ATOM 999 C C . VAL A 1 118 ? -3.583 -8.961 12.078 1.00 90.06 118 VAL A C 1
ATOM 1001 O O . VAL A 1 118 ? -3.522 -9.723 13.038 1.00 90.06 118 VAL A O 1
ATOM 1004 N N . ARG A 1 119 ? -2.766 -7.925 11.935 1.00 87.81 119 ARG A N 1
ATOM 1005 C CA . ARG A 1 119 ? -1.742 -7.574 12.911 1.00 87.81 119 ARG A CA 1
ATOM 1006 C C . ARG A 1 119 ? -2.322 -6.554 13.877 1.00 87.81 119 ARG A C 1
ATOM 1008 O O . ARG A 1 119 ? -2.195 -5.347 13.692 1.00 87.81 119 ARG A O 1
ATOM 1015 N N . PHE A 1 120 ? -2.994 -7.078 14.896 1.00 78.94 120 PHE A N 1
ATOM 1016 C CA . PHE A 1 120 ? -3.344 -6.353 16.115 1.00 78.94 120 PHE A CA 1
ATOM 1017 C C . PHE A 1 120 ? -2.298 -6.603 17.210 1.00 78.94 120 PHE A C 1
ATOM 1019 O O . PHE A 1 120 ? -1.414 -7.446 17.067 1.00 78.94 120 PHE A O 1
ATOM 1026 N N . ALA A 1 121 ? -2.500 -5.980 18.372 1.00 56.25 121 ALA A N 1
ATOM 1027 C CA . ALA A 1 121 ? -2.032 -6.560 19.628 1.00 56.25 121 ALA A CA 1
ATOM 1028 C C . ALA A 1 121 ? -2.830 -7.828 20.057 1.00 56.25 121 ALA A C 1
ATOM 1030 O O . ALA A 1 121 ? -2.312 -8.601 20.853 1.00 56.25 121 ALA A O 1
ATOM 1031 N N . SER A 1 122 ? -4.058 -8.073 19.553 1.00 50.50 122 SER A N 1
ATOM 1032 C CA . SER A 1 122 ? -5.023 -9.019 20.169 1.00 50.50 122 SER A CA 1
ATOM 1033 C C . SER A 1 122 ? -5.843 -9.971 19.262 1.00 50.50 122 SER A C 1
ATOM 1035 O O . SER A 1 122 ? -6.439 -10.907 19.782 1.00 50.50 122 SER A O 1
ATOM 1037 N N . CYS A 1 123 ? -5.888 -9.821 17.935 1.00 56.97 123 CYS A N 1
ATOM 1038 C CA . CYS A 1 123 ? -6.552 -10.755 17.002 1.00 56.97 123 CYS A CA 1
ATOM 1039 C C . CYS A 1 123 ? -5.570 -11.161 15.885 1.00 56.97 123 CYS A C 1
ATOM 1041 O O . CYS A 1 123 ? -4.635 -10.415 15.603 1.00 56.97 123 CYS A O 1
ATOM 1043 N N . LYS A 1 124 ? -5.701 -12.374 15.324 1.00 68.56 124 LYS A N 1
ATOM 1044 C CA . LYS A 1 124 ? -4.654 -12.987 14.476 1.00 68.56 124 LYS A CA 1
ATOM 1045 C C . LYS A 1 124 ? -5.081 -13.362 13.048 1.00 68.56 124 LYS A C 1
ATOM 1047 O O . LYS A 1 124 ? -4.196 -13.634 12.243 1.00 68.56 124 LYS A O 1
ATOM 1052 N N . ALA A 1 125 ? -6.375 -13.363 12.703 1.00 81.25 125 ALA A N 1
ATOM 1053 C CA . ALA A 1 125 ? -6.859 -13.932 11.432 1.00 81.25 125 ALA A CA 1
ATOM 1054 C C . ALA A 1 125 ? -7.867 -13.039 10.690 1.00 81.25 125 ALA A C 1
ATOM 1056 O O . ALA A 1 125 ? -8.713 -12.392 11.314 1.00 81.25 125 ALA A O 1
ATOM 1057 N N . LEU A 1 126 ? -7.806 -13.046 9.353 1.00 83.81 126 LEU A N 1
ATOM 1058 C CA . LEU A 1 126 ? -8.654 -12.218 8.488 1.00 83.81 126 LEU A CA 1
ATOM 1059 C C . LEU A 1 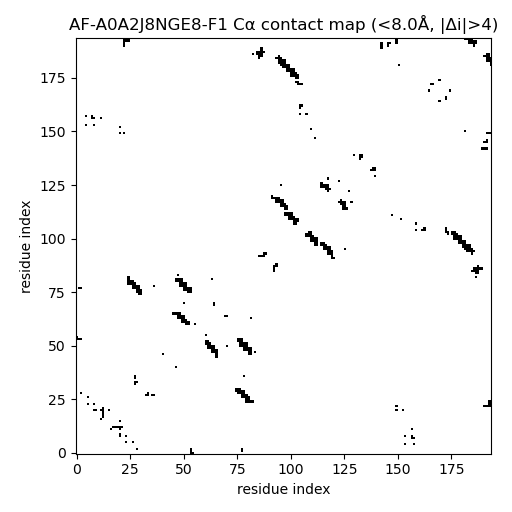126 ? -10.127 -12.646 8.549 1.00 83.81 126 LEU A C 1
ATOM 1061 O O . LEU A 1 126 ? -11.018 -11.804 8.641 1.00 83.81 126 LEU A O 1
ATOM 1065 N N . LYS A 1 127 ? -10.390 -13.955 8.622 1.00 87.25 127 LYS A N 1
ATOM 1066 C CA . LYS A 1 127 ? -11.746 -14.499 8.806 1.00 87.25 127 LYS A CA 1
ATOM 1067 C C . LYS A 1 127 ? -12.449 -13.950 10.056 1.00 87.25 127 LYS A C 1
ATOM 1069 O O . LYS A 1 127 ? -13.630 -13.614 10.009 1.00 87.25 127 LYS A O 1
ATOM 1074 N N . ALA A 1 128 ? -11.723 -13.819 11.168 1.00 86.69 128 ALA A N 1
ATOM 1075 C CA . ALA A 1 128 ? -12.275 -13.268 12.405 1.00 86.69 128 ALA A CA 1
ATOM 1076 C C . ALA A 1 128 ? -12.641 -11.781 12.256 1.00 86.69 128 ALA A C 1
ATOM 1078 O O . ALA A 1 128 ? -13.672 -11.345 12.766 1.00 86.69 128 ALA A O 1
ATOM 1079 N N . LEU A 1 129 ? -11.832 -11.018 11.513 1.00 87.38 129 LEU A N 1
ATOM 1080 C CA . LEU A 1 129 ? -12.125 -9.623 11.194 1.00 87.38 129 LEU A CA 1
ATOM 1081 C C . LEU A 1 129 ? -13.394 -9.482 10.345 1.00 87.38 129 LEU A C 1
ATOM 1083 O O . LEU A 1 129 ? -14.232 -8.641 10.662 1.00 87.38 129 LEU A O 1
ATOM 1087 N N . TRP A 1 130 ? -13.566 -10.302 9.305 1.00 90.44 130 TRP A N 1
ATOM 1088 C CA . TRP A 1 130 ? -14.764 -10.244 8.459 1.00 90.44 130 TRP A CA 1
ATOM 1089 C C . TRP A 1 130 ? -16.039 -10.585 9.224 1.00 90.44 130 TRP A C 1
ATOM 1091 O O . TRP A 1 130 ? -17.049 -9.897 9.076 1.00 90.44 130 TRP A O 1
ATOM 1101 N N . ASN A 1 131 ? -15.985 -11.580 10.110 1.00 89.50 131 ASN A N 1
ATOM 1102 C CA . ASN A 1 131 ? -17.110 -11.902 10.986 1.00 89.50 131 ASN A CA 1
ATOM 1103 C C . ASN A 1 131 ? -17.459 -10.721 11.905 1.00 89.50 131 ASN A C 1
ATOM 1105 O O . ASN A 1 131 ? -18.626 -10.351 12.013 1.00 89.50 131 ASN A O 1
ATOM 1109 N N . TYR A 1 132 ? -16.451 -10.088 12.517 1.00 89.44 132 TYR A N 1
ATOM 1110 C CA . TYR A 1 132 ? -16.643 -8.905 13.361 1.00 89.44 132 TYR A CA 1
ATOM 1111 C C . TYR A 1 132 ? -17.272 -7.732 12.591 1.00 89.44 132 TYR A C 1
ATOM 1113 O O . TYR A 1 132 ? -18.222 -7.113 13.069 1.00 89.44 132 TYR A O 1
ATOM 1121 N N . LEU A 1 133 ? -16.772 -7.429 11.390 1.00 89.44 133 LEU A N 1
ATOM 1122 C CA . LEU A 1 133 ? -17.297 -6.345 10.557 1.00 89.44 133 LEU A CA 1
ATOM 1123 C C . LEU A 1 133 ? -18.735 -6.624 10.109 1.00 89.44 133 LEU A C 1
ATOM 1125 O O . LEU A 1 133 ? -19.586 -5.739 10.186 1.00 89.44 133 LEU A O 1
ATOM 1129 N N . SER A 1 134 ? -19.031 -7.868 9.738 1.00 91.56 134 SER A N 1
ATOM 1130 C CA . SER A 1 134 ? -20.378 -8.277 9.329 1.00 91.56 134 SER A CA 1
ATOM 1131 C C . SER A 1 134 ? -21.384 -8.146 10.478 1.00 91.56 134 SER A C 1
ATOM 1133 O O . SER A 1 134 ? -22.476 -7.624 10.278 1.00 91.56 134 SER A O 1
ATOM 1135 N N . GLN A 1 135 ? -20.994 -8.496 11.712 1.00 91.56 135 GLN A N 1
ATOM 1136 C CA . GLN A 1 135 ? -21.815 -8.262 12.913 1.00 91.56 135 GLN A CA 1
ATOM 1137 C C . GLN A 1 135 ? -22.071 -6.772 13.191 1.00 91.56 135 GLN A C 1
ATOM 1139 O O . GLN A 1 135 ? -23.074 -6.418 13.804 1.00 91.56 135 GLN A O 1
ATOM 1144 N N . LYS A 1 136 ? -21.180 -5.882 12.740 1.00 89.50 136 LYS A N 1
ATOM 1145 C CA . LYS A 1 136 ? -21.349 -4.422 12.812 1.00 89.50 136 LYS A CA 1
ATOM 1146 C C . LYS A 1 136 ? -22.143 -3.846 11.630 1.00 89.50 136 LYS A C 1
ATOM 1148 O O . LYS A 1 136 ? -22.231 -2.627 11.516 1.00 89.50 136 LYS A O 1
ATOM 1153 N N . GLY A 1 137 ? -22.703 -4.691 10.759 1.00 91.56 137 GLY A N 1
ATOM 1154 C CA . GLY A 1 137 ? -23.466 -4.271 9.580 1.00 91.56 137 GLY A CA 1
ATOM 1155 C C . GLY A 1 137 ? -22.601 -3.769 8.420 1.00 91.56 137 GLY A C 1
ATOM 1156 O O . GLY A 1 137 ? -23.103 -3.108 7.515 1.00 91.56 137 GLY A O 1
ATOM 1157 N N . VAL A 1 138 ? -21.295 -4.050 8.435 1.00 92.56 138 VAL A N 1
ATOM 1158 C CA . VAL A 1 138 ? -20.373 -3.657 7.366 1.00 92.56 138 VAL A CA 1
ATOM 1159 C C . VAL A 1 138 ? -20.315 -4.746 6.296 1.00 92.56 138 VAL A C 1
ATOM 1161 O O . VAL A 1 138 ? -20.082 -5.915 6.598 1.00 92.56 138 VAL A O 1
ATOM 1164 N N . ASN A 1 139 ? -20.456 -4.355 5.028 1.00 92.38 139 ASN A N 1
ATOM 1165 C CA . ASN A 1 139 ? -20.295 -5.263 3.893 1.00 92.38 139 ASN A CA 1
ATOM 1166 C C . ASN A 1 139 ? -18.806 -5.607 3.677 1.00 92.38 139 ASN A C 1
ATOM 1168 O O . ASN A 1 139 ? -18.056 -4.834 3.073 1.00 92.38 139 ASN A O 1
ATOM 1172 N N . SER A 1 140 ? -18.389 -6.768 4.186 1.00 91.94 140 SER A N 1
ATOM 1173 C CA . SER A 1 140 ? -17.010 -7.268 4.089 1.00 91.94 140 SER A CA 1
ATOM 1174 C C . SER A 1 140 ? -16.594 -7.586 2.648 1.00 91.94 140 SER A C 1
ATOM 1176 O O . SER A 1 140 ? -15.454 -7.305 2.274 1.00 91.94 140 SER A O 1
ATOM 1178 N N . ASP A 1 141 ? -17.512 -8.082 1.815 1.00 92.38 141 ASP A N 1
ATOM 1179 C CA . ASP A 1 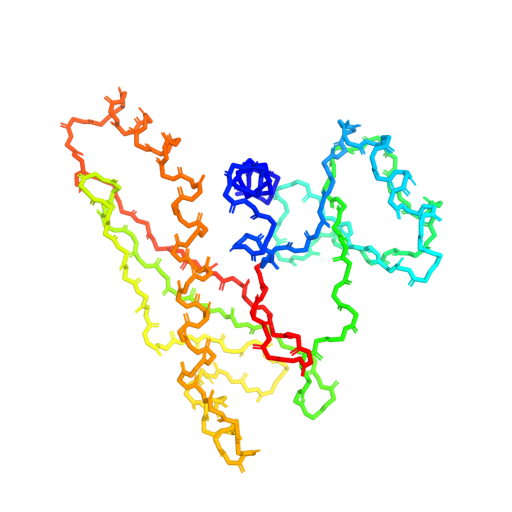141 ? -17.223 -8.436 0.419 1.00 92.38 141 ASP A CA 1
ATOM 1180 C C . ASP A 1 141 ? -16.850 -7.198 -0.399 1.00 92.38 141 ASP A C 1
ATOM 1182 O O . ASP A 1 141 ? -15.858 -7.192 -1.126 1.00 92.38 141 ASP A O 1
ATOM 1186 N N . ALA A 1 142 ? -17.566 -6.089 -0.197 1.00 94.81 142 ALA A N 1
ATOM 1187 C CA . ALA A 1 142 ? -17.252 -4.821 -0.850 1.00 94.81 142 ALA A CA 1
ATOM 1188 C C . ALA A 1 142 ? -15.861 -4.280 -0.463 1.00 94.81 142 ALA A C 1
ATOM 1190 O O . ALA A 1 142 ? -15.198 -3.628 -1.272 1.00 94.81 142 ALA A O 1
ATOM 1191 N N . ILE A 1 143 ? -15.401 -4.527 0.769 1.00 95.06 143 ILE A N 1
ATOM 1192 C CA . ILE A 1 143 ? -14.041 -4.164 1.199 1.00 95.06 143 ILE A CA 1
ATOM 1193 C C . ILE A 1 143 ? -13.021 -5.083 0.528 1.00 95.06 143 ILE A C 1
ATOM 1195 O O . ILE A 1 143 ? -11.989 -4.607 0.051 1.00 95.06 143 ILE A O 1
ATOM 1199 N N . TRP A 1 144 ? -13.310 -6.383 0.466 1.00 95.12 144 TRP A N 1
ATOM 1200 C CA . TRP A 1 144 ? -12.435 -7.364 -0.161 1.00 95.12 144 TRP A CA 1
ATOM 1201 C C . TRP A 1 144 ? -12.231 -7.088 -1.655 1.00 95.12 144 TRP A C 1
ATOM 1203 O O . TRP A 1 144 ? -11.093 -7.115 -2.123 1.00 95.12 144 TRP A O 1
ATOM 1213 N N . GLU A 1 145 ? -13.280 -6.700 -2.384 1.00 96.12 145 GLU A N 1
ATOM 1214 C CA . GLU A 1 145 ? -13.162 -6.279 -3.788 1.00 96.12 145 GLU A CA 1
ATOM 1215 C C . GLU A 1 145 ? -12.283 -5.030 -3.954 1.00 96.12 145 GLU A C 1
ATOM 1217 O O . GLU A 1 145 ? -11.422 -4.980 -4.834 1.00 96.12 145 GLU A O 1
ATOM 1222 N N . LYS A 1 146 ? -12.401 -4.044 -3.054 1.00 96.00 146 LYS A N 1
ATOM 1223 C CA . LYS A 1 146 ? -11.501 -2.877 -3.055 1.00 96.00 146 LYS A CA 1
ATOM 1224 C C . LYS A 1 146 ? -10.051 -3.272 -2.761 1.00 96.00 146 LYS A C 1
ATOM 1226 O O . LYS A 1 146 ? -9.133 -2.690 -3.332 1.00 96.00 146 LYS A O 1
ATOM 1231 N N . ILE A 1 147 ? -9.824 -4.242 -1.873 1.00 96.50 147 ILE A N 1
ATOM 1232 C CA . ILE A 1 147 ? -8.482 -4.766 -1.578 1.00 96.50 147 ILE A CA 1
ATOM 1233 C C . ILE A 1 147 ? -7.894 -5.456 -2.813 1.00 96.50 147 ILE A C 1
ATOM 1235 O O . ILE A 1 147 ? -6.747 -5.172 -3.167 1.00 96.50 147 ILE A O 1
ATOM 1239 N N . LYS A 1 148 ? -8.672 -6.311 -3.493 1.00 96.44 148 LYS A N 1
ATOM 1240 C CA . LYS A 1 148 ? -8.262 -6.958 -4.749 1.00 96.44 148 LYS A CA 1
ATOM 1241 C C . LYS A 1 148 ? -7.854 -5.925 -5.793 1.00 96.44 148 LYS A C 1
ATOM 1243 O O . LYS A 1 148 ? -6.759 -6.031 -6.340 1.00 96.44 148 LYS A O 1
ATOM 1248 N N . ASP A 1 149 ? -8.685 -4.906 -6.013 1.00 96.75 149 ASP A N 1
ATOM 1249 C CA . ASP A 1 149 ? -8.414 -3.828 -6.971 1.00 96.75 149 ASP A CA 1
ATOM 1250 C C . ASP A 1 149 ? -7.078 -3.127 -6.678 1.00 96.75 149 ASP A C 1
ATOM 1252 O O . ASP A 1 149 ? -6.207 -3.019 -7.544 1.00 96.75 149 ASP A O 1
ATOM 1256 N N . VAL A 1 150 ? -6.863 -2.731 -5.422 1.00 96.69 150 VAL A N 1
ATOM 1257 C CA . VAL A 1 150 ? -5.632 -2.065 -4.976 1.00 96.69 150 VAL A CA 1
ATOM 1258 C C . VAL A 1 150 ? -4.390 -2.944 -5.167 1.00 96.69 150 VAL A C 1
ATOM 1260 O O . VAL A 1 150 ? -3.352 -2.463 -5.638 1.00 96.69 150 VAL A O 1
ATOM 1263 N N . VAL A 1 151 ? -4.478 -4.234 -4.837 1.00 97.06 151 VAL A N 1
ATOM 1264 C CA . VAL A 1 151 ? -3.385 -5.202 -5.019 1.00 97.06 151 VAL A CA 1
ATOM 1265 C C . VAL A 1 151 ? -3.060 -5.382 -6.501 1.00 97.06 151 VAL A C 1
ATOM 1267 O O . VAL A 1 151 ? -1.898 -5.257 -6.898 1.00 97.06 151 VAL A O 1
ATOM 1270 N N . VAL A 1 152 ? -4.075 -5.625 -7.331 1.00 96.75 152 VAL A N 1
ATOM 1271 C CA . VAL A 1 152 ? -3.909 -5.856 -8.771 1.00 96.75 152 VAL A CA 1
ATOM 1272 C C . VAL A 1 152 ? -3.322 -4.619 -9.446 1.00 96.75 152 VAL A C 1
ATOM 1274 O O . VAL A 1 152 ? -2.305 -4.723 -10.132 1.00 96.75 152 VAL A O 1
ATOM 1277 N N . LYS A 1 153 ? -3.867 -3.425 -9.179 1.00 96.94 153 LYS A N 1
ATOM 1278 C CA . LYS A 1 153 ? -3.329 -2.154 -9.693 1.00 96.94 153 LYS A CA 1
ATOM 1279 C C . LYS A 1 153 ? -1.890 -1.906 -9.245 1.00 96.94 153 LYS A C 1
ATOM 1281 O O . LYS A 1 153 ? -1.088 -1.372 -10.016 1.00 96.94 153 LYS A O 1
ATOM 1286 N N . THR A 1 154 ? -1.533 -2.312 -8.026 1.00 96.50 154 THR A N 1
ATOM 1287 C CA . THR A 1 154 ? -0.151 -2.216 -7.542 1.00 96.50 154 THR A CA 1
ATOM 1288 C C . THR A 1 154 ? 0.787 -3.101 -8.360 1.00 96.50 154 THR A C 1
ATOM 1290 O O . THR A 1 154 ? 1.832 -2.619 -8.801 1.00 96.50 154 THR A O 1
ATOM 1293 N N . ILE A 1 155 ? 0.412 -4.355 -8.623 1.00 96.06 155 ILE A N 1
ATOM 1294 C CA . ILE A 1 155 ? 1.225 -5.279 -9.428 1.00 96.06 155 ILE A CA 1
ATOM 1295 C C . ILE A 1 155 ? 1.328 -4.786 -10.876 1.00 96.06 155 ILE A C 1
ATOM 1297 O O . ILE A 1 155 ? 2.439 -4.689 -11.402 1.00 96.06 155 ILE A O 1
ATOM 1301 N N . ILE A 1 156 ? 0.215 -4.354 -11.480 1.00 95.19 156 ILE A N 1
ATOM 1302 C CA . ILE A 1 156 ? 0.188 -3.766 -12.831 1.00 95.19 156 ILE A CA 1
ATOM 1303 C C . ILE A 1 156 ? 1.127 -2.558 -12.929 1.00 95.19 156 ILE A C 1
ATOM 1305 O O . ILE A 1 156 ? 1.852 -2.419 -13.907 1.00 95.19 156 ILE A O 1
ATOM 1309 N N . SER A 1 157 ? 1.201 -1.709 -11.897 1.00 94.75 157 SER A N 1
ATOM 1310 C CA . SER A 1 157 ? 2.123 -0.562 -11.903 1.00 94.75 157 SER A CA 1
ATOM 1311 C C . SER A 1 157 ? 3.605 -0.958 -12.013 1.00 94.75 157 SER A C 1
ATOM 1313 O O . SER A 1 157 ? 4.438 -0.142 -12.414 1.00 94.75 157 SER A O 1
ATOM 1315 N N . SER A 1 158 ? 3.948 -2.193 -11.638 1.00 92.69 158 SER A N 1
ATOM 1316 C CA . SER A 1 158 ? 5.300 -2.750 -11.744 1.00 92.69 158 SER A CA 1
ATOM 1317 C C . SER A 1 158 ? 5.513 -3.656 -12.956 1.00 92.69 158 SER A C 1
ATOM 1319 O O . SER A 1 158 ? 6.668 -3.869 -13.324 1.00 92.69 158 SER A O 1
ATOM 1321 N N . GLU A 1 159 ? 4.442 -4.140 -13.588 1.00 91.75 159 GLU A N 1
ATOM 1322 C CA . GLU A 1 159 ? 4.495 -5.133 -14.666 1.00 91.75 159 GLU A CA 1
ATOM 1323 C C . GLU A 1 159 ? 5.418 -4.713 -15.823 1.00 91.75 159 GLU A C 1
ATOM 1325 O O . GLU A 1 159 ? 6.339 -5.479 -16.099 1.00 91.75 159 GLU A O 1
ATOM 1330 N N . PRO A 1 160 ? 5.349 -3.491 -16.399 1.00 90.81 160 PRO A N 1
ATOM 1331 C CA . PRO A 1 160 ? 6.189 -3.145 -17.551 1.00 90.81 160 PRO A CA 1
ATOM 1332 C C . PRO A 1 160 ? 7.692 -3.221 -17.254 1.00 90.81 160 PRO A C 1
ATOM 1334 O O . PRO A 1 160 ? 8.503 -3.567 -18.114 1.00 90.81 160 PRO A O 1
ATOM 1337 N N . TYR A 1 161 ? 8.074 -2.895 -16.016 1.00 90.75 161 TYR A N 1
ATOM 1338 C CA . TYR A 1 161 ? 9.460 -2.987 -15.567 1.00 90.75 161 TYR A CA 1
ATOM 1339 C C . TYR A 1 161 ? 9.891 -4.445 -15.394 1.00 90.75 161 TYR A C 1
ATOM 1341 O O . TYR A 1 161 ? 10.972 -4.817 -15.844 1.00 90.75 161 TYR A O 1
ATOM 1349 N N . VAL A 1 162 ? 9.052 -5.269 -14.763 1.00 91.00 162 VAL A N 1
ATOM 1350 C CA . VAL A 1 162 ? 9.357 -6.685 -14.527 1.00 91.00 162 VAL A CA 1
ATOM 1351 C C . VAL A 1 162 ? 9.413 -7.447 -15.849 1.00 91.00 162 VAL A C 1
ATOM 1353 O O . VAL A 1 162 ? 10.393 -8.140 -16.101 1.00 91.00 162 VAL A O 1
ATOM 1356 N N . THR A 1 163 ? 8.437 -7.255 -16.732 1.00 90.31 163 THR A N 1
ATOM 1357 C CA . THR A 1 163 ? 8.373 -7.908 -18.046 1.00 90.31 163 THR A CA 1
ATOM 1358 C C . THR A 1 163 ? 9.584 -7.571 -18.916 1.00 90.31 163 THR A C 1
ATOM 1360 O O . THR A 1 163 ? 10.142 -8.460 -19.557 1.00 90.31 163 THR A O 1
ATOM 1363 N N . SER A 1 164 ? 10.054 -6.318 -18.894 1.00 91.12 164 SER A N 1
ATOM 1364 C CA . SER A 1 164 ? 11.286 -5.917 -19.592 1.00 91.12 164 SER A CA 1
ATOM 1365 C C . SER A 1 164 ? 12.515 -6.690 -19.090 1.00 91.12 164 SER A C 1
ATOM 1367 O O . SER A 1 164 ? 13.287 -7.221 -19.888 1.00 91.12 164 SER A O 1
ATOM 1369 N N . LEU A 1 165 ? 12.661 -6.839 -17.769 1.00 90.62 165 LEU A N 1
ATOM 1370 C CA . LEU A 1 165 ? 13.751 -7.622 -17.181 1.00 90.62 165 LEU A CA 1
ATOM 1371 C C . LEU A 1 165 ? 13.624 -9.117 -17.488 1.00 90.62 165 LEU A C 1
ATOM 1373 O O . LEU A 1 165 ? 14.622 -9.757 -17.809 1.00 90.62 165 LEU A O 1
ATOM 1377 N N . LEU A 1 166 ? 12.415 -9.678 -17.425 1.00 89.81 166 LEU A N 1
ATOM 1378 C CA . LEU A 1 166 ? 12.191 -11.089 -17.743 1.00 89.81 166 LEU A CA 1
ATOM 1379 C C . LEU A 1 166 ? 12.599 -11.399 -19.184 1.00 89.81 166 LEU A C 1
ATOM 1381 O O . LEU A 1 166 ? 13.325 -12.361 -19.406 1.00 89.81 166 LEU A O 1
ATOM 1385 N N . LYS A 1 167 ? 12.221 -10.550 -20.147 1.00 88.25 167 LYS A N 1
ATOM 1386 C CA . LYS A 1 167 ? 12.607 -10.711 -21.560 1.00 88.25 167 LYS A CA 1
ATOM 1387 C C . LYS A 1 167 ? 14.116 -10.603 -21.780 1.00 88.25 167 LYS A C 1
ATOM 1389 O O . LYS A 1 167 ? 14.647 -11.258 -22.669 1.00 88.25 167 LYS A O 1
ATOM 1394 N N . MET A 1 168 ? 14.800 -9.790 -20.978 1.00 91.62 168 MET A N 1
ATOM 1395 C CA . MET A 1 168 ? 16.246 -9.594 -21.083 1.00 91.62 168 MET A CA 1
ATOM 1396 C C . MET A 1 168 ? 17.051 -10.748 -20.477 1.00 91.62 168 MET A C 1
ATOM 1398 O O . MET A 1 168 ? 18.086 -11.122 -21.022 1.00 91.62 168 MET A O 1
ATOM 1402 N N . TYR A 1 169 ? 16.600 -11.301 -19.348 1.00 90.31 169 TYR A N 1
ATOM 1403 C CA . TYR A 1 169 ? 17.415 -12.207 -18.531 1.00 90.31 169 TYR A CA 1
ATOM 1404 C C . TYR A 1 169 ? 16.910 -13.651 -18.477 1.00 90.31 169 TYR A C 1
ATOM 1406 O O . TYR A 1 169 ? 17.634 -14.529 -18.010 1.00 90.31 169 TYR A O 1
ATOM 1414 N N . VAL A 1 170 ? 15.685 -13.928 -18.928 1.00 86.31 170 VAL A N 1
ATOM 1415 C CA . VAL A 1 170 ? 15.032 -15.223 -18.723 1.00 86.31 170 VAL A CA 1
ATOM 1416 C C . VAL A 1 170 ? 14.543 -15.793 -20.050 1.00 86.31 170 VAL A C 1
ATOM 1418 O O . VAL A 1 170 ? 13.833 -15.147 -20.810 1.00 86.31 170 VAL A O 1
ATOM 1421 N N . ARG A 1 171 ? 14.894 -17.055 -20.322 1.00 81.12 171 ARG A N 1
ATOM 1422 C CA . ARG A 1 171 ? 14.517 -17.737 -21.574 1.00 81.12 171 ARG A CA 1
ATOM 1423 C C . ARG A 1 171 ? 13.036 -18.115 -21.649 1.00 81.12 171 ARG A C 1
ATOM 1425 O O . ARG A 1 171 ? 12.520 -18.302 -22.744 1.00 81.12 171 ARG A O 1
ATOM 1432 N N . ARG A 1 172 ? 12.363 -18.298 -20.505 1.00 80.88 172 ARG A N 1
ATOM 1433 C CA . ARG A 1 172 ? 10.945 -18.685 -20.434 1.00 80.88 172 ARG A CA 1
ATOM 1434 C C . ARG A 1 172 ? 10.168 -17.782 -19.465 1.00 80.88 172 ARG A C 1
ATOM 1436 O O . ARG A 1 172 ? 10.622 -17.575 -18.343 1.00 80.88 172 ARG A O 1
ATOM 1443 N N . PRO A 1 173 ? 8.958 -17.326 -19.829 1.00 72.69 173 PRO A N 1
ATOM 1444 C CA . PRO A 1 173 ? 8.166 -16.400 -19.008 1.00 72.69 173 PRO A CA 1
ATOM 1445 C C . PRO A 1 173 ? 7.605 -17.010 -17.708 1.00 72.69 173 PRO A C 1
ATOM 1447 O O . PRO A 1 173 ? 7.111 -16.285 -16.848 1.00 72.69 173 PRO A O 1
ATOM 1450 N N . TYR A 1 174 ? 7.696 -18.334 -17.544 1.00 78.25 174 TYR A N 1
ATOM 1451 C CA . TYR A 1 174 ? 7.218 -19.083 -16.371 1.00 78.25 174 TYR A CA 1
ATOM 1452 C C . TYR A 1 174 ? 8.330 -19.470 -15.387 1.00 78.25 174 TYR A C 1
ATOM 1454 O O . TYR A 1 174 ? 8.113 -20.279 -14.489 1.00 78.25 174 TYR A O 1
ATOM 1462 N N . SER A 1 175 ? 9.541 -18.938 -15.555 1.00 83.88 175 SER A N 1
ATOM 1463 C CA . SER A 1 175 ? 10.674 -19.290 -14.689 1.00 83.88 175 SER A CA 1
ATOM 1464 C C . SER A 1 175 ? 10.773 -18.433 -13.424 1.00 83.88 175 SER A C 1
ATOM 1466 O O . SER A 1 175 ? 11.588 -18.736 -12.558 1.00 83.88 175 SER A O 1
ATOM 1468 N N . CYS A 1 176 ? 9.953 -17.387 -13.293 1.00 87.38 176 CYS A N 1
ATOM 1469 C CA . CYS A 1 176 ? 9.937 -16.512 -12.125 1.00 87.38 176 CYS A CA 1
ATOM 1470 C C . CYS A 1 176 ? 8.539 -16.473 -11.514 1.00 87.38 176 CYS A C 1
ATOM 1472 O O . CYS A 1 176 ? 7.565 -16.161 -12.194 1.00 87.38 176 CYS A O 1
ATOM 1474 N N . HIS A 1 177 ? 8.466 -16.745 -10.217 1.00 91.19 177 HIS A N 1
ATOM 1475 C CA . HIS A 1 177 ? 7.262 -16.611 -9.413 1.00 91.19 177 HIS A CA 1
ATOM 1476 C C . HIS A 1 177 ? 7.624 -15.950 -8.087 1.00 91.19 177 HIS A C 1
ATOM 1478 O O . HIS A 1 177 ? 8.749 -16.081 -7.606 1.00 91.19 177 HIS A O 1
ATOM 1484 N N . GLU A 1 178 ? 6.681 -15.229 -7.495 1.00 94.19 178 GLU A N 1
ATOM 1485 C CA . GLU A 1 178 ? 6.933 -14.487 -6.265 1.00 94.19 178 GLU A CA 1
ATOM 1486 C C . GLU A 1 178 ? 5.699 -14.495 -5.365 1.00 94.19 178 GLU A C 1
ATOM 1488 O O . GLU A 1 178 ? 4.577 -14.250 -5.812 1.00 94.19 178 GLU A O 1
ATOM 1493 N N . LEU A 1 179 ? 5.917 -14.793 -4.083 1.00 96.00 179 LEU A N 1
ATOM 1494 C CA . LEU A 1 179 ? 4.915 -14.659 -3.034 1.00 96.00 179 LEU A CA 1
ATOM 1495 C C . LEU A 1 179 ? 5.148 -13.340 -2.295 1.00 96.00 179 LEU A C 1
ATOM 1497 O O . LEU A 1 179 ? 6.132 -13.175 -1.574 1.00 96.00 179 LEU A O 1
ATOM 1501 N N . PHE A 1 180 ? 4.216 -12.411 -2.447 1.00 95.50 180 PHE A N 1
ATOM 1502 C CA . PHE A 1 180 ? 4.236 -11.111 -1.797 1.00 95.50 180 PHE A CA 1
ATOM 1503 C C . PHE A 1 180 ? 3.410 -11.110 -0.513 1.00 95.50 180 PHE A C 1
ATOM 1505 O O . PHE A 1 180 ? 2.315 -11.668 -0.453 1.00 95.50 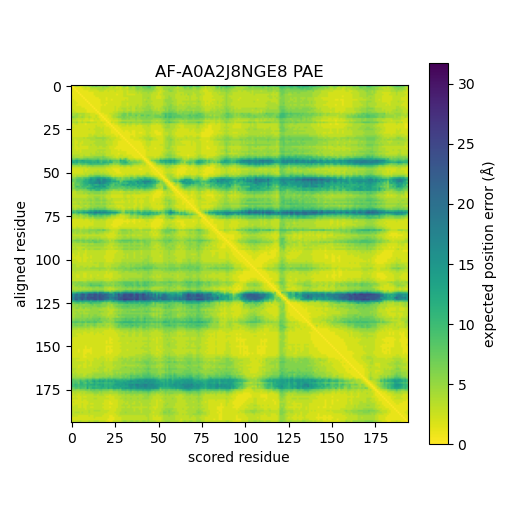180 PHE A O 1
ATOM 1512 N N . GLY A 1 181 ? 3.907 -10.396 0.497 1.00 94.69 181 GLY A N 1
ATOM 1513 C CA . GLY A 1 181 ? 3.131 -9.986 1.664 1.00 94.69 181 GLY A CA 1
ATOM 1514 C C . GLY A 1 181 ? 2.758 -8.511 1.558 1.00 94.69 181 GLY A C 1
ATOM 1515 O O . GLY A 1 181 ? 3.595 -7.650 1.828 1.00 94.69 181 GLY A O 1
ATOM 1516 N N . PHE A 1 182 ? 1.522 -8.220 1.165 1.00 95.06 182 PHE A N 1
ATOM 1517 C CA . PHE A 1 182 ? 0.985 -6.863 1.112 1.00 95.06 182 PHE A CA 1
ATOM 1518 C C . PHE A 1 182 ? 0.554 -6.409 2.502 1.00 95.06 182 PHE A C 1
ATOM 1520 O O . PHE A 1 182 ? -0.176 -7.124 3.181 1.00 95.06 182 PHE A O 1
ATOM 1527 N N . ASP A 1 183 ? 0.989 -5.214 2.897 1.00 93.94 183 ASP A N 1
ATOM 1528 C CA . ASP A 1 183 ? 0.580 -4.559 4.138 1.00 93.94 183 ASP A CA 1
ATOM 1529 C C . ASP A 1 183 ? -0.491 -3.524 3.798 1.00 93.94 183 ASP A C 1
ATOM 1531 O O . ASP A 1 183 ? -0.187 -2.528 3.144 1.00 93.94 183 ASP A O 1
ATOM 1535 N N . ILE A 1 184 ? -1.732 -3.767 4.216 1.00 95.19 184 ILE A N 1
ATOM 1536 C CA . ILE A 1 184 ? -2.880 -2.908 3.915 1.00 95.19 184 ILE A CA 1
ATOM 1537 C C . ILE A 1 184 ? -3.451 -2.341 5.210 1.00 95.19 184 ILE A C 1
ATOM 1539 O O . ILE A 1 184 ? -3.697 -3.068 6.166 1.00 95.19 184 ILE A O 1
ATOM 1543 N N . MET A 1 185 ? -3.708 -1.039 5.243 1.00 94.69 185 MET A N 1
ATOM 1544 C CA . MET A 1 185 ? -4.468 -0.396 6.317 1.00 94.69 185 MET A CA 1
ATOM 1545 C C . MET A 1 185 ? -5.841 0.034 5.813 1.00 94.69 185 MET A C 1
ATOM 1547 O O . MET A 1 185 ? -5.982 0.434 4.660 1.00 94.69 185 MET A O 1
ATOM 1551 N N . LEU A 1 186 ? -6.840 0.010 6.692 1.00 94.81 186 LEU A N 1
ATOM 1552 C CA . LEU A 1 186 ? -8.153 0.597 6.429 1.00 94.81 186 LEU A CA 1
ATOM 1553 C C . LEU A 1 186 ? -8.238 1.974 7.093 1.00 94.81 186 LEU A C 1
ATOM 1555 O O . LEU A 1 186 ? -7.803 2.141 8.235 1.00 94.81 186 LEU A O 1
ATOM 1559 N N . ASP A 1 187 ? -8.786 2.964 6.391 1.00 95.00 187 ASP A N 1
ATOM 1560 C CA . ASP A 1 187 ? -9.170 4.235 7.014 1.00 95.00 187 ASP A CA 1
ATOM 1561 C C . ASP A 1 187 ? -10.562 4.171 7.657 1.00 95.00 187 ASP A C 1
ATOM 1563 O O . ASP A 1 187 ? -11.263 3.170 7.547 1.00 95.00 187 ASP A O 1
ATOM 1567 N N . GLU A 1 188 ? -10.963 5.240 8.344 1.00 94.31 188 GLU A N 1
ATOM 1568 C CA . GLU A 1 188 ? -12.277 5.366 8.991 1.00 94.31 188 GLU A CA 1
ATOM 1569 C C . GLU A 1 188 ? -13.473 5.095 8.061 1.00 94.31 188 GLU A C 1
ATOM 1571 O O . GLU A 1 188 ? -14.525 4.678 8.534 1.00 94.31 188 GLU A O 1
ATOM 1576 N N . ASN A 1 189 ? -13.297 5.274 6.747 1.00 94.25 189 ASN A N 1
ATOM 1577 C CA . ASN A 1 189 ? -14.309 5.025 5.720 1.00 94.25 189 ASN A CA 1
ATOM 1578 C C . ASN A 1 189 ? -14.147 3.642 5.067 1.00 94.25 189 ASN A C 1
ATOM 1580 O O . ASN A 1 189 ? -14.709 3.386 3.999 1.00 94.25 189 ASN A O 1
ATOM 1584 N N . LEU A 1 190 ? -13.349 2.758 5.677 1.00 94.00 190 LEU A N 1
ATOM 1585 C CA . LEU A 1 190 ? -13.049 1.406 5.207 1.00 94.00 190 LEU A CA 1
ATOM 1586 C C . LEU A 1 190 ? -12.392 1.382 3.817 1.00 94.00 190 LEU A C 1
ATOM 1588 O O . LEU A 1 190 ? -12.481 0.391 3.088 1.00 94.00 190 LEU A O 1
ATOM 1592 N N . LYS A 1 191 ? -11.712 2.468 3.427 1.00 95.00 191 LYS A N 1
ATOM 1593 C CA . LYS A 1 191 ? -10.904 2.492 2.207 1.00 95.00 191 LYS A CA 1
ATOM 1594 C C . LYS A 1 191 ? -9.560 1.801 2.475 1.00 95.00 191 LYS A C 1
ATOM 1596 O O . LYS A 1 191 ? -8.895 2.162 3.449 1.00 95.00 191 LYS A O 1
ATOM 1601 N N . PRO A 1 192 ? -9.127 0.859 1.618 1.00 96.62 192 PRO A N 1
ATOM 1602 C CA . PRO A 1 192 ? -7.819 0.228 1.741 1.00 96.62 192 PRO A CA 1
ATOM 1603 C C . PRO A 1 192 ? -6.680 1.130 1.246 1.00 96.62 192 PRO A C 1
ATOM 1605 O O . PRO A 1 192 ? -6.790 1.798 0.215 1.00 96.62 192 PRO A O 1
ATOM 1608 N N . TRP A 1 193 ? -5.571 1.109 1.985 1.00 96.12 193 TRP A N 1
ATOM 1609 C CA . TRP A 1 193 ? -4.341 1.854 1.720 1.00 96.12 193 TRP A CA 1
ATOM 1610 C C . TRP A 1 193 ? -3.115 0.939 1.794 1.00 96.12 193 TRP A C 1
ATOM 1612 O O . TRP A 1 193 ? -2.982 0.188 2.759 1.00 96.12 193 TRP A O 1
ATOM 1622 N N . VAL A 1 194 ? -2.211 1.057 0.818 1.00 93.31 194 VAL A N 1
ATOM 1623 C CA . VAL A 1 194 ? -0.896 0.377 0.753 1.00 93.31 194 VAL A CA 1
ATOM 1624 C C . VAL A 1 194 ? 0.219 1.270 1.310 1.00 93.31 194 VAL A C 1
ATOM 1626 O O . VAL A 1 194 ? 0.121 2.512 1.168 1.00 93.31 194 VAL A O 1
#

Nearest PDB structures (foldseek):
  6vzt-assembly2_B  TM=9.429E-01  e=2.734E-17  Mus musculus
  6vzu-assembly1_A  TM=9.402E-01  e=1.293E-16  Mus musculus
  6vzu-assembly3_C  TM=9.468E-01  e=4.088E-16  Mus musculus
  6vzs-assembly2_B  TM=9.478E-01  e=3.859E-16  Mus musculus
  6vzw-assembly1_A  TM=9.367E-01  e=3.643E-16  Mus musculus